Protein AF-A0A087VDX8-F1 (afdb_monomer_lite)

Secondary structure (DSSP, 8-state):
-EEEEETT-SEEEE-SS-TT---SS-EEEEEETT-SS----EE-TT-PEEEES--GGG-EEEEEEEEEEETTEEEEEEEEEEEEEE-SSSPEEEEEEEEES---HHHHHHHHHHHHHHHHHHHHHHT-EEEEEEEEEEE-SS-TTT-EEEEEEEEEESS-TTTTTT--TT-HHHHHHHHHHHHHHH-

pLDDT: mean 80.95, std 13.06, range [44.5, 94.94]

InterPro domains:
  IPR007110 Immunoglobulin-like domain [PS50835] (1-80)
  IPR010857 Zona-pellucida-binding [PTHR15443] (3-182)
  IPR013783 Immunoglobulin-like fold [G3DSA:2.60.40.10] (7-80)
  IPR036179 Immunoglobulin-like domain superfamily [SSF48726] (12-80)
  IPR048806 Zona-pellucida-binding protein 1/2, N-terminal domain [PF07354] (20-86)

Sequence (187 aa):
GLVFIHMESSLYLLPCGPLEMEVADPTYRWVQDRAVDPKLFSVTKEGHLLFQHFQAGDSGKYSCTISYMKHGVPVSQTFHYSVFGYHVLGGLDTVLLFHSKFCKDEWTKRFLWGLQEKLRQLEIEQHCKLRLTATFCFPSLNNPLDEFIIQVQIEVSLFGPRWDEHCNSQDVETVTDCYRKTVRHNL

Radius of gyration: 22.43 Å; chains: 1; bounding box: 46×37×74 Å

Foldseek 3Di:
DEAEDELQPQKDWAAADDPPDDAPPKDKDKDFPDPPDPPPFDADPNGTTMDGNHHQVNFGKMKMKIWHADPNRIDIDMDIYGYGYDHDLFWDKDKDKDKDQDPDPVVVVVVVVVVVVVVVVVCVVLVKDKDFPDWDKAADPVGRNGMIIIMTIITIGNQDPPLCVPQDPPDPVSVVVSVVVSVVVRD

Organism: NCBI:txid100784

Structure (mmCIF, N/CA/C/O backbone):
data_AF-A0A087VDX8-F1
#
_entry.id   AF-A0A087VDX8-F1
#
loop_
_atom_site.group_PDB
_atom_site.id
_atom_site.type_symbol
_atom_site.label_atom_id
_atom_site.label_alt_id
_atom_site.label_comp_id
_atom_site.label_asym_id
_atom_site.label_entity_id
_atom_site.label_seq_id
_atom_site.pdbx_PDB_ins_code
_atom_site.Cartn_x
_atom_site.Cartn_y
_atom_site.Car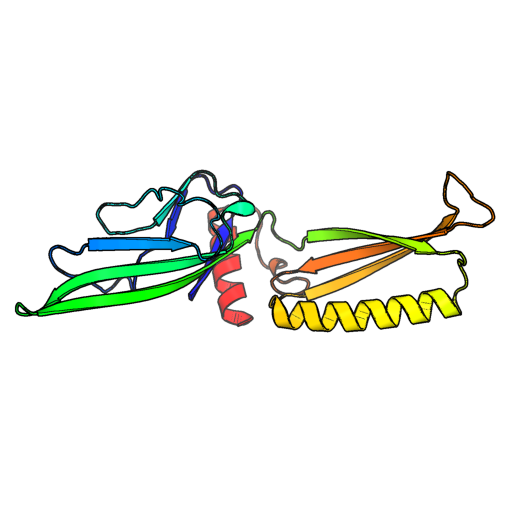tn_z
_atom_site.occupancy
_atom_site.B_iso_or_equiv
_atom_site.auth_seq_id
_atom_site.auth_comp_id
_atom_site.auth_asym_id
_atom_site.auth_atom_id
_atom_site.pdbx_PDB_model_num
ATOM 1 N N . GLY A 1 1 ? 0.416 3.658 14.654 1.00 78.31 1 GLY A N 1
ATOM 2 C CA . GLY A 1 1 ? 0.839 2.269 14.400 1.00 78.31 1 GLY A CA 1
ATOM 3 C C . GLY A 1 1 ? 0.798 1.974 12.915 1.00 78.31 1 GLY A C 1
ATOM 4 O O . GLY A 1 1 ? -0.002 2.583 12.217 1.00 78.31 1 GLY A O 1
ATOM 5 N N . LEU A 1 2 ? 1.657 1.081 12.427 1.00 78.75 2 LEU A N 1
ATOM 6 C CA . LEU A 1 2 ? 1.636 0.616 11.035 1.00 78.75 2 LEU A CA 1
ATOM 7 C C . LEU A 1 2 ? 0.784 -0.659 10.948 1.00 78.75 2 LEU A C 1
ATOM 9 O O . LEU A 1 2 ? 0.893 -1.523 11.818 1.00 78.75 2 LEU A O 1
ATOM 13 N N . VAL A 1 3 ? -0.089 -0.747 9.947 1.00 83.06 3 VAL A N 1
ATOM 14 C CA . VAL A 1 3 ? -1.056 -1.840 9.764 1.00 83.06 3 VAL A CA 1
ATOM 15 C C . VAL A 1 3 ? -0.999 -2.300 8.314 1.00 83.06 3 VAL A C 1
ATOM 17 O O . VAL A 1 3 ? -1.045 -1.471 7.411 1.00 83.06 3 VAL A O 1
ATOM 20 N N . PHE A 1 4 ? -0.929 -3.609 8.090 1.00 76.25 4 PHE A N 1
ATOM 21 C CA . PHE A 1 4 ? -0.830 -4.199 6.757 1.00 76.25 4 PHE A CA 1
ATOM 22 C C . PHE A 1 4 ? -2.006 -5.143 6.537 1.00 76.25 4 PHE A C 1
ATOM 24 O O . PHE A 1 4 ? -2.257 -6.010 7.374 1.00 76.25 4 PHE A O 1
ATOM 31 N N . ILE A 1 5 ? -2.732 -4.957 5.436 1.00 78.62 5 ILE A N 1
ATOM 32 C CA . ILE A 1 5 ? -3.949 -5.711 5.120 1.00 78.62 5 ILE A CA 1
ATOM 33 C C . ILE A 1 5 ? -3.809 -6.292 3.712 1.00 78.62 5 ILE A C 1
ATOM 35 O O . ILE A 1 5 ? -3.449 -5.579 2.775 1.00 78.62 5 ILE A O 1
ATOM 39 N N . HIS A 1 6 ? -4.075 -7.590 3.564 1.00 75.00 6 HIS A N 1
ATOM 40 C CA . HIS A 1 6 ? -4.076 -8.244 2.255 1.00 75.00 6 HIS A CA 1
ATOM 41 C C . HIS A 1 6 ? -5.226 -7.680 1.407 1.00 75.00 6 HIS A C 1
ATOM 43 O O . HIS A 1 6 ? -6.352 -7.593 1.895 1.00 75.00 6 HIS A O 1
ATOM 49 N N . MET A 1 7 ? -4.981 -7.332 0.144 1.00 75.00 7 MET A N 1
ATOM 50 C CA . MET A 1 7 ? -5.994 -6.758 -0.759 1.00 75.00 7 MET A CA 1
ATOM 51 C C . MET A 1 7 ? -7.106 -7.743 -1.155 1.00 75.00 7 MET A C 1
ATOM 53 O O . MET A 1 7 ? -8.155 -7.363 -1.658 1.00 75.00 7 MET A O 1
ATOM 57 N N . GLU A 1 8 ? -6.903 -9.031 -0.912 1.00 69.44 8 GLU A N 1
ATOM 58 C CA . GLU A 1 8 ? -7.960 -10.044 -1.047 1.00 69.44 8 GLU A CA 1
ATOM 59 C C . GLU A 1 8 ? -8.592 -10.417 0.301 1.00 69.44 8 GLU A C 1
ATOM 61 O O . GLU A 1 8 ? -9.373 -11.362 0.391 1.00 69.44 8 GLU A O 1
ATOM 66 N N . SER A 1 9 ? -8.261 -9.690 1.376 1.00 72.19 9 SER A N 1
ATOM 67 C CA . SER A 1 9 ? -8.899 -9.905 2.670 1.00 72.19 9 SER A CA 1
ATOM 68 C C . SER A 1 9 ? -10.383 -9.562 2.560 1.00 72.19 9 SER A C 1
ATOM 70 O O . SER A 1 9 ? -10.772 -8.406 2.362 1.00 72.19 9 SER A O 1
ATOM 72 N N . SER A 1 10 ? -11.221 -10.589 2.698 1.00 77.75 10 SER A N 1
ATOM 73 C CA . SER A 1 10 ? -12.676 -10.443 2.727 1.00 77.75 10 SER A CA 1
ATOM 74 C C . SER A 1 10 ? -13.129 -9.618 3.932 1.00 77.75 10 SER A C 1
ATOM 76 O O . SER A 1 10 ? -14.094 -8.859 3.821 1.00 77.75 10 SER A O 1
ATOM 78 N N . LEU A 1 11 ? -12.407 -9.720 5.055 1.00 83.12 11 LEU A N 1
ATOM 79 C CA . LEU A 1 11 ? -12.708 -9.016 6.292 1.00 83.12 11 LEU A CA 1
ATOM 80 C C . LEU A 1 11 ? -11.446 -8.710 7.108 1.00 83.12 11 LEU A C 1
ATOM 82 O O . LEU A 1 11 ? -10.699 -9.619 7.466 1.00 83.12 11 LEU A O 1
ATOM 86 N N . TYR A 1 12 ? -11.271 -7.446 7.497 1.00 87.44 12 TYR A N 1
ATOM 87 C CA . TYR A 1 12 ? -10.259 -7.041 8.474 1.00 87.44 12 TYR A CA 1
ATOM 88 C C . TYR A 1 12 ? -10.849 -6.085 9.516 1.00 87.44 12 TYR A C 1
ATOM 90 O O . TYR A 1 12 ? -11.572 -5.147 9.177 1.00 87.44 12 TYR A O 1
ATOM 98 N N . LEU A 1 13 ? -10.513 -6.314 10.789 1.00 90.31 13 LEU A N 1
ATOM 99 C CA . LEU A 1 13 ? -10.917 -5.485 11.926 1.00 90.31 13 LEU A CA 1
ATOM 100 C C . LEU A 1 13 ? -9.707 -4.720 12.457 1.00 90.31 13 LEU A C 1
ATOM 102 O O . LEU A 1 13 ? -8.786 -5.309 13.024 1.00 90.31 13 LEU A O 1
ATOM 106 N N . LEU A 1 14 ? -9.713 -3.400 12.292 1.00 92.19 14 LEU A N 1
ATOM 107 C CA . LEU A 1 14 ? -8.701 -2.529 12.874 1.00 92.19 14 LEU A CA 1
ATOM 108 C C . LEU A 1 14 ? -9.182 -2.023 14.244 1.00 92.19 14 LEU A C 1
ATOM 110 O O . LEU A 1 14 ? -10.125 -1.226 14.288 1.00 92.19 14 LEU A O 1
ATOM 114 N N . PRO A 1 15 ? -8.563 -2.451 15.362 1.00 92.38 15 PRO A N 1
ATOM 115 C CA . PRO A 1 15 ? -8.975 -1.998 16.681 1.00 92.38 15 PRO A CA 1
ATOM 116 C C . PRO A 1 15 ? -8.696 -0.513 16.890 1.00 92.38 15 PRO A C 1
ATOM 118 O O . PRO A 1 15 ? -7.668 0.007 16.452 1.00 92.38 15 PRO A O 1
ATOM 121 N N . CYS A 1 16 ? -9.609 0.152 17.593 1.00 91.31 16 CYS A N 1
ATOM 122 C CA . CYS A 1 16 ? -9.426 1.517 18.053 1.00 91.31 16 CYS A CA 1
ATOM 123 C C . CYS A 1 16 ? -8.789 1.492 19.445 1.00 91.31 16 CYS A C 1
ATOM 125 O O . CYS A 1 16 ? -9.453 1.166 20.422 1.00 91.31 16 CYS A O 1
ATOM 127 N N . GLY A 1 17 ? -7.503 1.828 19.528 1.00 86.81 17 GLY A N 1
ATOM 128 C CA . GLY A 1 17 ? -6.731 1.761 20.767 1.00 86.81 17 GLY A CA 1
ATOM 129 C C . GLY A 1 17 ? -6.105 0.387 21.060 1.00 86.81 17 GLY A C 1
ATOM 130 O O . GLY A 1 17 ? -6.148 -0.522 20.223 1.00 86.81 17 GLY A O 1
ATOM 131 N N . PRO A 1 18 ? -5.432 0.254 22.217 1.00 82.62 18 PRO A N 1
ATOM 132 C CA . PRO A 1 18 ? -4.827 -0.998 22.656 1.00 82.62 18 PRO A CA 1
ATOM 133 C C . PRO A 1 18 ? -5.890 -2.001 23.121 1.00 82.62 18 PRO A C 1
ATOM 135 O O . PRO A 1 18 ? -6.887 -1.613 23.718 1.00 82.62 18 PRO A O 1
ATOM 138 N N . LEU A 1 19 ? -5.639 -3.298 22.900 1.00 74.19 19 LEU A N 1
ATOM 139 C CA . LEU A 1 19 ? -6.558 -4.390 23.269 1.00 74.19 19 LEU A CA 1
ATOM 140 C C . LEU A 1 19 ? -6.932 -4.412 24.760 1.00 74.19 19 LEU A C 1
ATOM 142 O O . LEU A 1 19 ? -8.012 -4.865 25.107 1.00 74.19 19 LEU A O 1
ATOM 146 N N . GLU A 1 20 ? -6.047 -3.928 25.629 1.00 76.62 20 GLU A N 1
ATOM 147 C CA . GLU A 1 20 ? -6.239 -3.904 27.086 1.00 76.62 20 GLU A CA 1
ATOM 148 C C . GLU A 1 20 ? -7.086 -2.710 27.565 1.00 76.62 20 GLU A C 1
ATOM 150 O O . GLU A 1 20 ? -7.362 -2.573 28.756 1.00 76.62 20 GLU A O 1
ATOM 155 N N . MET A 1 21 ? -7.471 -1.803 26.662 1.00 76.06 21 MET A N 1
ATOM 156 C CA . MET A 1 21 ? -8.245 -0.618 27.010 1.00 76.06 21 MET A CA 1
ATOM 157 C C . MET A 1 21 ? -9.737 -0.948 27.095 1.00 76.06 21 MET A C 1
ATOM 159 O O . MET A 1 21 ? -10.464 -0.856 26.110 1.00 76.06 21 MET A O 1
ATOM 163 N N . GLU A 1 22 ? -10.204 -1.258 28.302 1.00 78.50 22 GLU A N 1
ATOM 164 C CA . GLU A 1 22 ? -11.631 -1.370 28.611 1.00 78.50 22 GLU A CA 1
ATOM 165 C C . GLU A 1 22 ? -12.144 -0.094 29.286 1.00 78.50 22 GLU A C 1
ATOM 167 O O . GLU A 1 22 ? -11.643 0.348 30.324 1.00 78.50 22 GLU A O 1
ATOM 172 N N . VAL A 1 23 ? -13.159 0.520 28.682 1.00 84.31 23 VAL A N 1
ATOM 173 C CA . VAL A 1 23 ? -13.828 1.719 29.194 1.00 84.31 23 VAL A CA 1
ATOM 174 C C . VAL A 1 23 ? -15.339 1.536 29.088 1.00 84.31 23 VAL A C 1
ATOM 176 O O . VAL A 1 23 ? -15.822 0.914 28.145 1.00 84.31 23 VAL A O 1
ATOM 179 N N . ALA A 1 24 ? -16.087 2.056 30.062 1.00 85.12 24 ALA A N 1
ATOM 180 C CA . ALA A 1 24 ? -17.546 1.985 30.062 1.00 85.12 24 ALA A CA 1
ATOM 181 C C . ALA A 1 24 ? -18.149 3.051 29.134 1.00 85.12 24 ALA A C 1
ATOM 183 O O . ALA A 1 24 ? -17.700 4.200 29.134 1.00 85.12 24 ALA A O 1
ATOM 184 N N . ASP A 1 25 ? -19.162 2.648 28.363 1.00 87.25 25 ASP A N 1
ATOM 185 C CA . ASP A 1 25 ? -19.935 3.483 27.433 1.00 87.25 25 ASP A CA 1
ATOM 186 C C . ASP A 1 25 ? -19.098 4.415 26.524 1.00 87.25 25 ASP A C 1
ATOM 188 O O . ASP A 1 25 ? -19.348 5.626 26.463 1.00 87.25 25 ASP A O 1
ATOM 192 N N . PRO A 1 26 ? -18.080 3.894 25.809 1.00 92.00 26 PRO A N 1
ATOM 193 C CA . PRO A 1 26 ? -17.278 4.699 24.905 1.00 92.00 26 PRO A CA 1
ATOM 194 C C . PRO A 1 26 ? -18.041 5.084 23.640 1.00 92.00 26 PRO A C 1
ATOM 196 O O . PRO A 1 26 ? -18.895 4.363 23.128 1.00 92.00 26 PRO A O 1
ATOM 199 N N . THR A 1 27 ? -17.640 6.215 23.075 1.00 92.44 27 THR A N 1
ATOM 200 C CA . THR A 1 27 ? -18.010 6.640 21.726 1.00 92.44 27 THR A CA 1
ATOM 201 C C . THR A 1 27 ? -16.771 6.663 20.844 1.00 92.44 27 THR A C 1
ATOM 203 O O . THR A 1 27 ? -15.709 7.129 21.259 1.00 92.44 27 THR A O 1
ATOM 206 N N . TYR A 1 28 ? -16.909 6.155 19.621 1.00 91.88 28 TYR A N 1
ATOM 207 C CA . TYR A 1 28 ? -15.804 5.978 18.683 1.00 91.88 28 TYR A CA 1
ATOM 208 C C . TYR A 1 28 ? -16.010 6.831 17.442 1.00 91.88 28 TYR A C 1
ATOM 210 O O . TYR A 1 28 ? -17.105 6.876 16.877 1.00 91.88 28 TYR A O 1
ATOM 218 N N . ARG A 1 29 ? -14.942 7.480 16.983 1.00 92.00 29 ARG A N 1
ATOM 219 C CA . ARG A 1 29 ? -14.952 8.265 15.750 1.00 92.00 29 ARG A CA 1
ATOM 220 C C . ARG A 1 29 ? -13.733 7.942 14.906 1.00 92.00 29 ARG A C 1
ATOM 222 O O . ARG A 1 29 ? -12.615 8.191 15.340 1.00 92.00 29 ARG A O 1
ATOM 229 N N . TRP A 1 30 ? -13.971 7.471 13.687 1.00 92.88 30 TRP A N 1
ATOM 230 C CA . TRP A 1 30 ? -12.931 7.212 12.695 1.00 92.88 30 TRP A CA 1
ATOM 231 C C . TRP A 1 30 ? -12.858 8.325 11.650 1.00 92.88 30 TRP A C 1
ATOM 233 O O . TRP A 1 30 ? -13.882 8.859 11.221 1.00 92.88 30 TRP A O 1
ATOM 243 N N . VAL A 1 31 ? -11.637 8.667 11.240 1.00 90.56 31 VAL A N 1
ATOM 244 C CA . VAL A 1 31 ? -11.339 9.645 10.185 1.00 90.56 31 VAL A CA 1
ATOM 245 C C . VAL A 1 31 ? -10.211 9.105 9.306 1.00 90.56 31 VAL A C 1
ATOM 247 O O . VAL A 1 31 ? -9.269 8.503 9.821 1.00 90.56 31 VAL A O 1
ATOM 250 N N . GLN A 1 32 ? -10.284 9.344 7.994 1.00 89.69 32 GLN A N 1
ATOM 251 C CA . GLN A 1 32 ? -9.203 9.076 7.040 1.00 89.69 32 GLN A CA 1
ATOM 252 C C . GLN A 1 32 ? -8.720 10.403 6.437 1.00 89.69 32 GLN A C 1
ATOM 254 O O . GLN A 1 32 ? -9.521 11.139 5.865 1.00 89.69 32 GLN A O 1
ATOM 259 N N . ASP A 1 33 ? -7.418 10.697 6.526 1.00 77.38 33 ASP A N 1
ATOM 260 C CA . ASP A 1 33 ? -6.839 12.029 6.236 1.00 77.38 33 ASP A CA 1
ATOM 261 C C . ASP A 1 33 ? -7.050 12.538 4.794 1.00 77.38 33 ASP A C 1
ATOM 263 O O . ASP A 1 33 ? -6.850 13.720 4.524 1.00 77.38 33 ASP A O 1
ATOM 267 N N . ARG A 1 34 ? -7.391 11.664 3.838 1.00 65.50 34 ARG A N 1
ATOM 268 C CA . ARG A 1 34 ? -7.455 11.996 2.399 1.00 65.50 34 ARG A CA 1
ATOM 269 C C . ARG A 1 34 ? -8.829 11.809 1.754 1.00 65.50 34 ARG A C 1
ATOM 271 O O . ARG A 1 34 ? -8.931 11.906 0.533 1.00 65.50 34 ARG A O 1
ATOM 278 N N . ALA A 1 35 ? -9.873 11.518 2.523 1.00 59.34 35 ALA A N 1
ATOM 279 C CA . ALA A 1 35 ? -11.185 11.275 1.937 1.00 59.34 35 ALA A CA 1
ATOM 280 C C . ALA A 1 35 ? -11.826 12.613 1.503 1.00 59.34 35 ALA A C 1
ATOM 282 O O . ALA A 1 35 ? -12.210 13.426 2.341 1.00 59.34 35 ALA A O 1
ATOM 283 N N . VAL A 1 36 ? -11.882 12.851 0.183 1.00 47.81 36 VAL A N 1
ATOM 284 C CA . VAL A 1 36 ? -12.534 14.020 -0.457 1.00 47.81 36 VAL A CA 1
ATOM 285 C C . VAL A 1 36 ? -14.046 14.019 -0.187 1.00 47.81 36 VAL A C 1
ATOM 287 O O . VAL A 1 36 ? -14.653 15.082 -0.102 1.00 47.81 36 VAL A O 1
ATOM 290 N N . ASP A 1 37 ? -14.610 12.833 0.045 1.00 54.09 37 ASP A N 1
ATOM 291 C CA . ASP A 1 37 ? -15.946 12.626 0.594 1.00 54.09 37 ASP A CA 1
ATOM 292 C C . ASP A 1 37 ? -15.848 11.994 1.987 1.00 54.09 37 ASP A C 1
ATOM 294 O O . ASP A 1 37 ? -15.000 11.120 2.196 1.00 54.09 37 ASP A O 1
ATOM 298 N N . PRO A 1 38 ? -16.717 12.360 2.946 1.00 56.03 38 PRO A N 1
ATOM 299 C CA . PRO A 1 38 ? -16.801 11.664 4.221 1.00 56.03 38 PRO A CA 1
ATOM 300 C C . PRO A 1 38 ? -17.262 10.219 3.981 1.00 56.03 38 PRO A C 1
ATOM 302 O O . PRO A 1 38 ? -18.457 9.928 3.929 1.00 56.03 38 PRO A O 1
ATOM 305 N N . LYS A 1 39 ? -16.304 9.297 3.824 1.00 64.88 39 LYS A N 1
ATOM 306 C CA . LYS A 1 39 ? -16.574 7.856 3.794 1.00 64.88 39 LYS A CA 1
ATOM 307 C C . LYS A 1 39 ? -17.277 7.492 5.103 1.00 64.88 39 LYS A C 1
ATOM 309 O O . LYS A 1 39 ? -16.724 7.674 6.188 1.00 64.88 39 LYS A O 1
ATOM 314 N N . LEU A 1 40 ? -18.501 6.979 5.000 1.00 71.12 40 LEU A N 1
ATOM 315 C CA . LEU A 1 40 ? -19.181 6.350 6.126 1.00 71.12 40 LEU A CA 1
ATOM 316 C C . LEU A 1 40 ? -18.458 5.039 6.430 1.00 71.12 40 LEU A C 1
ATOM 318 O O . LEU A 1 40 ? -18.536 4.076 5.670 1.00 71.12 40 LEU A O 1
ATOM 322 N N . PHE A 1 41 ? -17.711 5.028 7.527 1.00 83.50 41 PHE A N 1
ATOM 323 C CA . PHE A 1 41 ? -17.022 3.836 7.991 1.00 83.50 41 PHE A CA 1
ATOM 324 C C . PHE A 1 41 ? -18.002 2.859 8.642 1.00 83.50 41 PHE A C 1
ATOM 326 O O . PHE A 1 41 ? -18.862 3.259 9.426 1.00 83.50 41 PHE A O 1
ATOM 333 N N . SER A 1 42 ? -17.834 1.568 8.361 1.00 88.69 42 SER A N 1
ATOM 334 C CA . SER A 1 42 ? -18.486 0.511 9.135 1.00 88.69 42 SER A CA 1
ATOM 335 C C . SER A 1 42 ? -17.675 0.269 10.406 1.00 88.69 42 S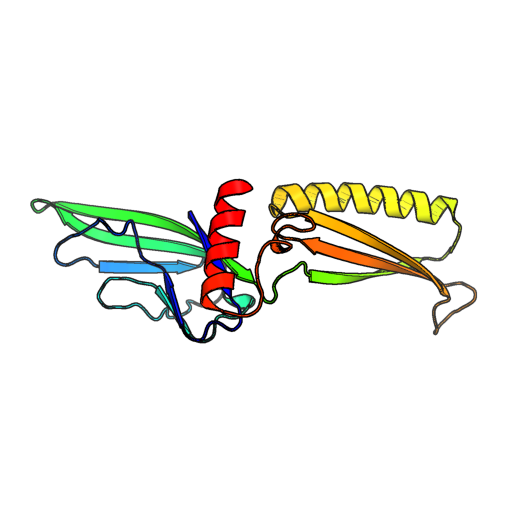ER A C 1
ATOM 337 O O . SER A 1 42 ? -16.498 -0.075 10.327 1.00 88.69 42 SER A O 1
ATOM 339 N N . VAL A 1 43 ? -18.284 0.481 11.573 1.00 90.06 43 VAL A N 1
ATOM 340 C CA . VAL A 1 43 ? -17.619 0.374 12.881 1.00 90.06 43 VAL A CA 1
ATOM 341 C C . VAL A 1 43 ? -18.394 -0.606 13.761 1.00 90.06 43 VAL A C 1
ATOM 343 O O . VAL A 1 43 ? -19.624 -0.557 13.796 1.00 90.06 43 VAL A O 1
ATOM 346 N N . THR A 1 44 ? -17.697 -1.517 14.443 1.00 90.62 44 THR A N 1
ATOM 347 C CA . THR A 1 44 ? -18.333 -2.470 15.370 1.00 90.62 44 THR A CA 1
ATOM 348 C C . THR A 1 44 ? -18.751 -1.792 16.678 1.00 90.62 44 THR A C 1
ATOM 350 O O . THR A 1 44 ? -18.402 -0.639 16.936 1.00 90.62 44 THR A O 1
ATOM 353 N N . LYS A 1 45 ? -19.491 -2.504 17.538 1.00 86.62 45 LYS A N 1
ATOM 354 C CA . LYS A 1 45 ? -19.898 -1.976 18.854 1.00 86.62 45 LYS A CA 1
ATOM 355 C C . LYS A 1 45 ? -18.697 -1.686 19.758 1.00 86.62 45 LYS A C 1
ATOM 357 O O . LYS A 1 45 ? -18.740 -0.758 20.554 1.00 86.62 45 LYS A O 1
ATOM 362 N N . GLU A 1 46 ? -17.624 -2.445 19.579 1.00 88.06 46 GLU A N 1
ATOM 363 C CA . GLU A 1 46 ? -16.344 -2.323 20.280 1.00 88.06 46 GLU A CA 1
ATOM 364 C C . GLU A 1 46 ? -15.446 -1.230 19.666 1.00 88.06 46 GLU A C 1
ATOM 366 O O . GLU A 1 46 ? -14.311 -1.034 20.092 1.00 88.06 46 GLU A O 1
ATOM 371 N N . GLY A 1 47 ? -15.925 -0.515 18.640 1.00 89.62 47 GLY A N 1
ATOM 372 C CA . GLY A 1 47 ? -15.202 0.596 18.024 1.00 89.62 47 GLY A CA 1
ATOM 373 C C . GLY A 1 47 ? -14.200 0.202 16.943 1.00 89.62 47 GLY A C 1
ATOM 374 O O . GLY A 1 47 ? -13.466 1.064 16.451 1.00 89.62 47 GLY A O 1
ATOM 375 N N . HIS A 1 48 ? -14.154 -1.072 16.544 1.00 92.31 48 HIS A N 1
ATOM 376 C CA . HIS A 1 48 ? -13.242 -1.538 15.503 1.00 92.31 48 HIS A CA 1
ATOM 377 C C . HIS A 1 48 ? -13.694 -1.054 14.125 1.00 92.31 48 HIS A C 1
ATOM 379 O O . HIS A 1 48 ? -14.868 -1.184 13.774 1.00 92.31 48 HIS A O 1
ATOM 385 N N . LEU A 1 49 ? -12.761 -0.534 13.328 1.00 93.50 49 LEU A N 1
ATOM 386 C CA . LEU A 1 49 ? -13.019 -0.197 11.931 1.00 93.50 49 LEU A CA 1
ATOM 387 C C . LEU A 1 49 ? -13.034 -1.472 11.086 1.00 93.50 49 LEU A C 1
ATOM 389 O O . LEU A 1 49 ? -12.069 -2.239 11.090 1.00 93.50 49 LEU A O 1
ATOM 393 N N . LEU A 1 50 ? -14.129 -1.675 10.359 1.00 92.25 50 LEU A N 1
ATOM 394 C CA . LEU A 1 50 ? -14.338 -2.819 9.488 1.00 92.25 50 LEU A CA 1
ATOM 395 C C . LEU A 1 50 ? -13.932 -2.481 8.054 1.00 92.25 50 LEU A C 1
ATOM 397 O O . LEU A 1 50 ? -14.512 -1.592 7.428 1.00 92.25 50 LEU A O 1
ATOM 401 N N . PHE A 1 51 ? -13.000 -3.255 7.515 1.00 89.75 51 PHE A N 1
ATOM 402 C CA . PHE A 1 51 ? -12.721 -3.295 6.087 1.00 89.75 51 PHE A CA 1
ATOM 403 C C . PHE A 1 51 ? -13.359 -4.547 5.490 1.00 89.75 51 PHE A C 1
ATOM 405 O O . PHE A 1 51 ? -13.077 -5.659 5.934 1.00 89.75 51 PHE A O 1
ATOM 412 N N . GLN A 1 52 ? -14.221 -4.356 4.493 1.00 86.88 52 GLN A N 1
ATOM 413 C CA . GLN A 1 52 ? -14.813 -5.433 3.702 1.00 86.88 52 GLN A CA 1
ATOM 414 C C . GLN A 1 52 ? -14.199 -5.391 2.305 1.00 86.88 52 GLN A C 1
ATOM 416 O O . GLN A 1 52 ? -14.257 -4.344 1.666 1.00 86.88 52 GLN A O 1
ATOM 421 N N . HIS A 1 53 ? -13.642 -6.511 1.840 1.00 83.75 53 HIS A N 1
ATOM 422 C CA . HIS A 1 53 ? -12.965 -6.610 0.537 1.00 83.75 53 HIS A CA 1
ATOM 423 C C . HIS A 1 53 ? -11.913 -5.508 0.324 1.00 83.75 53 HIS A C 1
ATOM 425 O O . HIS A 1 53 ? -12.009 -4.730 -0.626 1.00 83.75 53 HIS A O 1
ATOM 431 N N . PHE A 1 54 ? -10.935 -5.426 1.230 1.00 82.62 54 PHE A N 1
ATOM 432 C CA . PHE A 1 54 ? -9.962 -4.330 1.292 1.00 82.62 54 PHE A CA 1
ATOM 433 C C . PHE A 1 54 ? -9.283 -4.068 -0.063 1.00 82.62 54 PHE A C 1
ATOM 435 O O . PHE A 1 54 ? -8.615 -4.945 -0.584 1.00 82.62 54 PHE A O 1
ATOM 442 N N . GLN A 1 55 ? -9.379 -2.864 -0.626 1.00 83.00 55 GLN A N 1
ATOM 443 C CA . GLN A 1 55 ? -8.710 -2.522 -1.888 1.00 83.00 55 GLN A CA 1
ATOM 444 C C . GLN A 1 55 ? -7.503 -1.606 -1.668 1.00 83.00 55 GLN A C 1
ATOM 446 O O . GLN A 1 55 ? -7.369 -0.957 -0.635 1.00 83.00 55 GLN A O 1
ATOM 451 N N . ALA A 1 56 ? -6.636 -1.464 -2.678 1.00 76.44 56 ALA A N 1
ATOM 452 C CA . ALA A 1 56 ? -5.482 -0.556 -2.608 1.00 76.44 56 ALA A CA 1
ATOM 453 C C . ALA A 1 56 ? -5.892 0.875 -2.215 1.00 76.44 56 ALA A C 1
ATOM 455 O O . ALA A 1 56 ? -5.203 1.521 -1.426 1.00 76.44 56 ALA A O 1
ATOM 456 N N . GLY A 1 57 ? -7.042 1.344 -2.715 1.00 79.88 57 GLY A N 1
ATOM 457 C CA . GLY A 1 57 ? -7.604 2.660 -2.398 1.00 79.88 57 GLY A CA 1
ATOM 458 C C . GLY A 1 57 ? -8.103 2.828 -0.956 1.00 79.88 57 GLY A C 1
ATOM 459 O O . GLY A 1 57 ? -8.346 3.956 -0.534 1.00 79.88 57 GLY A O 1
ATOM 460 N N . ASP A 1 58 ? -8.233 1.743 -0.191 1.00 85.62 58 ASP A N 1
ATOM 461 C CA . ASP A 1 58 ? -8.520 1.780 1.248 1.00 85.62 58 ASP A CA 1
ATOM 462 C C . ASP A 1 58 ? -7.240 1.914 2.089 1.00 85.62 58 ASP A C 1
ATOM 464 O O . ASP A 1 58 ? -7.288 2.008 3.312 1.00 85.62 58 ASP A O 1
ATOM 468 N N . SER A 1 59 ? -6.068 1.971 1.452 1.00 86.56 59 SER A N 1
ATOM 469 C CA . SER A 1 59 ? -4.827 2.337 2.134 1.00 86.56 59 SER A CA 1
ATOM 470 C C . SER A 1 59 ? -4.833 3.818 2.509 1.00 86.56 59 SER A C 1
ATOM 472 O O . SER A 1 59 ? -5.413 4.667 1.827 1.00 86.56 59 SER A O 1
ATOM 474 N N . GLY A 1 60 ? -4.132 4.166 3.584 1.00 88.81 60 GLY A N 1
ATOM 475 C CA . GLY A 1 60 ? -3.951 5.558 3.969 1.00 88.81 60 GLY A CA 1
ATOM 476 C C . GLY A 1 60 ? -3.753 5.767 5.459 1.00 88.81 60 GLY A C 1
ATOM 477 O O . GLY A 1 60 ? -3.518 4.839 6.229 1.00 88.81 60 GLY A O 1
ATOM 478 N N . LYS A 1 61 ? -3.836 7.035 5.861 1.00 90.81 61 LYS A N 1
ATOM 479 C CA . LYS A 1 61 ? -3.754 7.433 7.263 1.00 90.81 61 LYS A CA 1
ATOM 480 C C . LYS A 1 61 ? -5.147 7.467 7.862 1.00 90.81 61 LYS A C 1
ATOM 482 O O . LYS A 1 61 ? -6.024 8.163 7.351 1.00 90.81 61 LYS A O 1
ATOM 487 N N . TYR A 1 62 ? -5.307 6.724 8.941 1.00 93.06 62 TYR A N 1
ATOM 488 C CA . TYR A 1 62 ? -6.529 6.633 9.714 1.00 93.06 62 TYR A CA 1
ATOM 489 C C . TYR A 1 62 ? -6.272 7.154 11.118 1.00 93.06 62 TYR A C 1
ATOM 491 O O . TYR A 1 62 ? -5.195 6.967 11.685 1.00 93.06 62 TYR A O 1
ATOM 499 N N . SER A 1 63 ? -7.277 7.778 11.707 1.00 93.69 63 SER A N 1
ATOM 500 C CA . SER A 1 63 ? -7.283 8.081 13.128 1.00 93.69 63 SER A CA 1
ATOM 501 C C . SER A 1 63 ? -8.589 7.632 13.751 1.00 93.69 63 SER A C 1
ATOM 503 O O . SER A 1 63 ? -9.645 7.722 13.125 1.00 93.69 63 SER A O 1
ATOM 505 N N . CYS A 1 64 ? -8.494 7.133 14.976 1.00 93.81 64 CYS A N 1
ATOM 506 C CA . CYS A 1 64 ? -9.648 6.821 15.793 1.00 93.81 64 CYS A CA 1
ATOM 507 C C . CYS A 1 64 ? -9.596 7.601 17.094 1.00 93.81 64 CYS A C 1
ATOM 509 O O . CYS A 1 64 ? -8.586 7.554 17.792 1.00 93.81 64 CYS A O 1
ATOM 511 N N . THR A 1 65 ? -10.689 8.270 17.436 1.00 93.88 65 THR A N 1
ATOM 512 C CA . THR A 1 65 ? -10.871 8.916 18.733 1.00 93.88 65 THR A CA 1
ATOM 513 C C . THR A 1 65 ? -11.871 8.123 19.565 1.00 93.88 65 THR A C 1
ATOM 515 O O . THR A 1 65 ? -13.003 7.918 19.127 1.00 93.88 65 THR A O 1
ATOM 518 N N . ILE A 1 66 ? -11.458 7.717 20.766 1.00 94.19 66 ILE A N 1
ATOM 519 C CA . ILE A 1 66 ? -12.317 7.133 21.802 1.00 94.19 66 ILE A CA 1
ATOM 520 C C . ILE A 1 66 ? -12.664 8.236 22.792 1.00 94.19 66 ILE A C 1
ATOM 522 O O . ILE A 1 66 ? -11.755 8.861 23.336 1.00 94.19 66 ILE A O 1
ATOM 526 N N . SER A 1 67 ? -13.949 8.447 23.059 1.00 94.00 67 SER A N 1
ATOM 527 C CA . SER A 1 67 ? -14.436 9.409 24.052 1.00 94.00 67 SER A CA 1
ATOM 528 C C . SER A 1 67 ? -15.318 8.712 25.084 1.00 94.00 67 SER A C 1
ATOM 530 O O . SER A 1 67 ? -16.253 8.006 24.714 1.00 94.00 67 SER A O 1
ATOM 532 N N . TYR A 1 68 ? -15.028 8.898 26.371 1.00 92.75 68 TYR A N 1
ATOM 533 C CA . TYR A 1 68 ? -15.699 8.216 27.484 1.00 92.75 68 TYR A CA 1
ATOM 534 C C . TYR A 1 68 ? -15.661 9.064 28.765 1.00 92.75 68 TYR A C 1
ATOM 536 O O . TYR A 1 68 ? -14.939 10.059 28.846 1.00 92.75 68 TYR A O 1
ATOM 544 N N . MET A 1 69 ? -16.426 8.674 29.787 1.00 93.38 69 MET A N 1
ATOM 545 C CA . MET A 1 69 ? -16.427 9.348 31.091 1.00 93.38 69 MET A CA 1
ATOM 546 C C . MET A 1 69 ? -15.497 8.628 32.071 1.00 93.38 69 MET A C 1
ATOM 548 O O . MET A 1 69 ? -15.668 7.445 32.352 1.00 93.38 69 MET A O 1
ATOM 552 N N . LYS A 1 70 ? -14.537 9.350 32.653 1.00 90.12 70 LYS A N 1
ATOM 553 C CA . LYS A 1 70 ? -13.657 8.848 33.715 1.00 90.12 70 LYS A CA 1
ATOM 554 C C . LYS A 1 70 ? -13.923 9.626 34.999 1.00 90.12 70 LYS A C 1
ATOM 556 O O . LYS A 1 70 ? -13.631 10.814 35.069 1.00 90.12 70 LYS A O 1
ATOM 561 N N . HIS A 1 71 ? -14.499 8.970 36.008 1.00 90.31 71 HIS A N 1
ATOM 562 C CA . HIS A 1 71 ? -14.895 9.604 37.279 1.00 90.31 71 HIS A CA 1
ATOM 563 C C . HIS A 1 71 ? -15.743 10.882 37.094 1.00 90.31 71 HIS A C 1
ATOM 565 O O . HIS A 1 71 ? -15.545 11.876 37.785 1.00 90.31 71 HIS A O 1
ATOM 571 N N . GLY A 1 72 ? -16.671 10.866 36.129 1.00 89.12 72 GLY A N 1
ATOM 572 C CA . GLY A 1 72 ? -17.544 12.006 35.818 1.00 89.12 72 GLY A CA 1
ATOM 573 C C . GLY A 1 72 ? -16.911 13.091 34.939 1.00 89.12 72 GLY A C 1
ATOM 574 O O . GLY A 1 72 ? -17.586 14.061 34.606 1.00 89.12 72 GLY A O 1
ATOM 575 N N . VAL A 1 73 ? -15.650 12.927 34.532 1.00 93.19 73 VAL A N 1
ATOM 576 C CA . VAL A 1 73 ? -14.946 13.858 33.645 1.00 93.19 73 VAL A CA 1
ATOM 577 C C . VAL A 1 73 ? -14.880 13.271 32.232 1.00 93.19 73 VAL A C 1
ATOM 579 O O . VAL A 1 73 ? -14.456 12.121 32.085 1.00 93.19 73 VAL A O 1
ATOM 582 N N . PRO A 1 74 ? -15.264 14.021 31.184 1.00 94.00 74 PRO A N 1
ATOM 583 C CA . PRO A 1 74 ? -15.120 13.559 29.811 1.00 94.00 74 PRO A CA 1
ATOM 584 C C . PRO A 1 74 ? -13.639 13.472 29.435 1.00 94.00 74 PRO A C 1
ATOM 586 O O . PRO A 1 74 ? -12.878 14.427 29.592 1.00 94.00 74 PRO A O 1
ATOM 589 N N . VAL A 1 75 ? -13.238 12.318 28.916 1.00 94.19 75 VAL A N 1
ATOM 590 C CA . VAL A 1 75 ? -11.890 12.035 28.425 1.00 94.19 75 VAL A CA 1
ATOM 591 C C . VAL A 1 75 ? -11.992 11.620 26.966 1.00 94.19 75 VAL A C 1
ATOM 593 O O . VAL A 1 75 ? -12.904 10.887 26.589 1.00 94.19 75 VAL A O 1
ATOM 596 N N . SER A 1 76 ? -11.044 12.074 26.148 1.00 94.19 76 SER A N 1
ATOM 597 C CA . SER A 1 76 ? -10.889 11.600 24.775 1.00 94.19 76 SER A CA 1
ATOM 598 C C . SER A 1 76 ? -9.438 11.237 24.488 1.00 94.19 76 SER A C 1
ATOM 600 O O . SER A 1 76 ? -8.515 11.866 25.008 1.00 94.19 76 SER A O 1
ATOM 602 N N . GLN A 1 77 ? -9.236 10.191 23.693 1.00 93.88 77 GLN A N 1
ATOM 603 C CA . GLN A 1 77 ? -7.921 9.712 23.278 1.00 93.88 77 GLN A CA 1
ATOM 604 C C . GLN A 1 77 ? -7.942 9.397 21.790 1.00 93.88 77 GLN A C 1
ATOM 606 O O . GLN A 1 77 ? -8.867 8.738 21.320 1.00 93.88 77 GLN A O 1
ATOM 611 N N . THR A 1 78 ? -6.922 9.848 21.062 1.00 94.94 78 THR A N 1
ATOM 612 C CA . THR A 1 78 ? -6.814 9.636 19.615 1.00 94.94 78 THR A CA 1
ATOM 613 C C . THR A 1 78 ? -5.629 8.742 19.287 1.00 94.94 78 THR A C 1
ATOM 615 O O . THR A 1 78 ? -4.508 8.980 19.732 1.00 94.94 78 THR A O 1
ATOM 618 N N . PHE A 1 79 ? -5.881 7.734 18.461 1.00 93.69 79 PHE A N 1
ATOM 619 C CA . PHE A 1 79 ? -4.905 6.776 17.969 1.00 93.69 79 PHE A CA 1
ATOM 620 C C . PHE A 1 79 ? -4.747 6.940 16.464 1.00 93.69 79 PHE A C 1
ATOM 622 O O . PHE A 1 79 ? -5.733 7.045 15.739 1.00 93.69 79 PHE A O 1
ATOM 629 N N . HIS A 1 80 ? -3.503 6.947 15.993 1.00 92.75 80 HIS A N 1
ATOM 630 C CA . HIS A 1 80 ? -3.175 7.148 14.585 1.00 92.75 80 HIS A CA 1
ATOM 631 C C . HIS A 1 80 ? -2.624 5.866 13.968 1.00 92.75 80 HIS A C 1
ATOM 633 O O . HIS A 1 80 ? -1.778 5.190 14.564 1.00 92.75 80 HIS A O 1
ATOM 639 N N . TYR A 1 81 ? -3.057 5.568 12.749 1.00 91.75 81 TYR A N 1
ATOM 640 C CA . TYR A 1 81 ? -2.696 4.379 11.992 1.00 91.75 81 TYR A CA 1
ATOM 641 C C . TYR A 1 81 ? -2.277 4.756 10.574 1.00 91.75 81 TYR A C 1
ATOM 643 O O . TYR A 1 81 ? -2.914 5.593 9.939 1.00 91.75 81 TYR A O 1
ATOM 651 N N . SER A 1 82 ? -1.242 4.098 10.063 1.00 88.19 82 SER A N 1
ATOM 652 C CA . SER A 1 82 ? -0.952 4.066 8.630 1.00 88.19 82 SER A CA 1
ATOM 653 C C . SER A 1 82 ? -1.263 2.660 8.137 1.00 88.19 82 SER A C 1
ATOM 655 O O . SER A 1 82 ? -0.608 1.706 8.557 1.00 88.19 82 SER A O 1
ATOM 657 N N . VAL A 1 83 ? -2.301 2.544 7.314 1.00 88.06 83 VAL A N 1
ATOM 658 C CA . VAL A 1 83 ? -2.813 1.287 6.768 1.00 88.06 83 VAL A CA 1
ATOM 659 C C . VAL A 1 83 ? -2.294 1.116 5.345 1.00 88.06 83 VAL A C 1
ATOM 661 O O . VAL A 1 83 ? -2.462 2.012 4.516 1.00 88.06 83 VAL A O 1
ATOM 664 N N . PHE A 1 84 ? -1.690 -0.035 5.065 1.00 81.75 84 PHE A N 1
ATOM 665 C CA . PHE A 1 84 ? -1.102 -0.375 3.775 1.00 81.75 84 PHE A CA 1
ATOM 666 C C . PHE A 1 84 ? -1.716 -1.666 3.235 1.00 81.75 84 PHE A C 1
ATOM 668 O O . PHE A 1 84 ? -1.618 -2.725 3.858 1.00 81.75 84 PHE A O 1
ATOM 675 N N . GLY A 1 85 ? -2.332 -1.566 2.063 1.00 79.31 85 GLY A N 1
ATOM 676 C CA . GLY A 1 85 ? -2.731 -2.709 1.258 1.00 79.31 85 GLY A CA 1
ATOM 677 C C . GLY A 1 85 ? -1.541 -3.394 0.617 1.00 79.31 85 GLY A C 1
ATOM 678 O O . GLY A 1 85 ? -0.671 -2.717 0.070 1.00 79.31 85 GLY A O 1
ATOM 679 N N . TYR A 1 86 ? -1.530 -4.722 0.623 1.00 73.12 86 TYR A N 1
ATOM 680 C CA . TYR A 1 86 ? -0.580 -5.507 -0.161 1.00 73.12 86 TYR A CA 1
ATOM 681 C C . TYR A 1 86 ? -1.307 -6.585 -0.975 1.00 73.12 86 TYR A C 1
ATOM 683 O O . TYR A 1 86 ? -2.293 -7.152 -0.513 1.00 73.12 86 TYR A O 1
ATOM 691 N N . HIS A 1 87 ? -0.853 -6.830 -2.205 1.00 65.50 87 HIS A N 1
ATOM 692 C CA . HIS A 1 87 ? -1.558 -7.668 -3.186 1.00 65.50 87 HIS A CA 1
ATOM 693 C C . HIS A 1 87 ? -0.952 -9.070 -3.357 1.00 65.50 87 HIS A C 1
ATOM 695 O O . HIS A 1 87 ? -1.668 -10.001 -3.694 1.00 65.50 87 HIS A O 1
ATOM 701 N N . VAL A 1 88 ? 0.360 -9.233 -3.157 1.00 58.84 88 VAL A N 1
ATOM 702 C CA . VAL A 1 88 ? 1.076 -10.504 -3.369 1.00 58.84 88 VAL A CA 1
ATOM 703 C C . VAL A 1 88 ? 2.219 -10.600 -2.361 1.00 58.84 88 VAL A C 1
ATOM 705 O O . VAL A 1 88 ? 2.778 -9.566 -1.988 1.00 58.84 88 VAL A O 1
ATOM 708 N N . LEU A 1 89 ? 2.598 -11.825 -1.974 1.00 55.25 89 LEU A N 1
ATOM 709 C CA . LEU A 1 89 ? 3.953 -12.119 -1.495 1.00 55.25 89 LEU A CA 1
ATOM 710 C C . LEU A 1 89 ? 4.951 -11.625 -2.558 1.00 55.25 89 LEU A C 1
ATOM 712 O O . LEU A 1 89 ? 5.000 -12.171 -3.658 1.00 55.25 89 LEU A O 1
ATOM 716 N N . GLY A 1 90 ? 5.658 -10.535 -2.272 1.00 57.03 90 GLY A N 1
ATOM 717 C CA . GLY A 1 90 ? 6.673 -9.976 -3.162 1.00 57.03 90 GLY A CA 1
ATOM 718 C C . GLY A 1 90 ? 6.571 -8.465 -3.365 1.00 57.03 90 GLY A C 1
ATOM 719 O O . GLY A 1 90 ? 5.836 -7.758 -2.670 1.00 57.03 90 GLY A O 1
ATOM 720 N N . GLY A 1 91 ? 7.397 -7.960 -4.282 1.00 64.06 91 GLY A N 1
ATOM 721 C CA . GLY A 1 91 ? 7.378 -6.570 -4.731 1.00 64.06 91 GLY A CA 1
ATOM 722 C C . GLY A 1 91 ? 6.349 -6.311 -5.838 1.00 64.06 91 GLY A C 1
ATOM 723 O O . GLY A 1 91 ? 5.761 -7.231 -6.398 1.00 64.06 91 GLY A O 1
ATOM 724 N N . LEU A 1 92 ? 6.125 -5.039 -6.157 1.00 74.75 92 LEU A N 1
ATOM 725 C CA . LE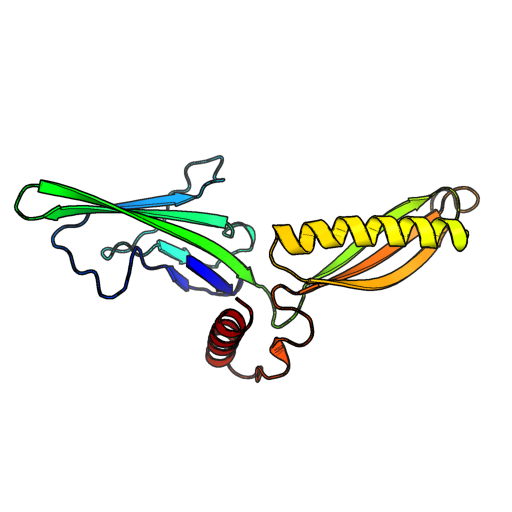U A 1 92 ? 5.372 -4.595 -7.324 1.00 74.75 92 LEU A CA 1
ATOM 726 C C . LEU A 1 92 ? 6.334 -4.367 -8.493 1.00 74.75 92 LEU A C 1
ATOM 728 O O . LEU A 1 92 ? 7.184 -3.478 -8.419 1.00 74.75 92 LEU A O 1
ATOM 732 N N . ASP A 1 93 ? 6.148 -5.097 -9.587 1.00 80.62 93 ASP A N 1
ATOM 733 C CA . ASP A 1 93 ? 6.821 -4.795 -10.849 1.00 80.62 93 ASP A CA 1
ATOM 734 C C . ASP A 1 93 ? 6.108 -3.648 -11.571 1.00 80.62 93 ASP A C 1
ATOM 736 O O . ASP A 1 93 ? 4.899 -3.677 -11.808 1.00 80.62 93 ASP A O 1
ATOM 740 N N . THR A 1 94 ? 6.866 -2.618 -11.935 1.00 86.12 94 THR A N 1
ATOM 741 C CA . THR A 1 94 ? 6.368 -1.454 -12.668 1.00 86.12 94 THR A CA 1
ATOM 742 C C . THR A 1 94 ? 7.311 -1.056 -13.798 1.00 86.12 94 THR A C 1
ATOM 744 O O . THR A 1 94 ? 8.509 -1.355 -13.791 1.00 86.12 94 THR A O 1
ATOM 747 N N . VAL A 1 95 ? 6.760 -0.375 -14.800 1.00 91.56 95 VAL A N 1
ATOM 748 C CA . VAL A 1 95 ? 7.474 0.044 -16.007 1.00 91.56 95 VAL A CA 1
ATOM 749 C C . VAL A 1 95 ? 7.315 1.546 -16.188 1.00 91.56 95 VAL A C 1
ATOM 751 O O . VAL A 1 95 ? 6.201 2.056 -16.278 1.00 91.56 95 VAL A O 1
ATOM 754 N N . LEU A 1 96 ? 8.439 2.255 -16.277 1.00 92.25 96 LEU A N 1
ATOM 755 C CA . LEU A 1 96 ? 8.483 3.672 -16.620 1.00 92.25 96 LEU A CA 1
ATOM 756 C C . LEU A 1 96 ? 8.931 3.836 -18.072 1.00 92.25 96 LEU A C 1
ATOM 758 O O . LEU A 1 96 ? 9.915 3.230 -18.496 1.00 92.25 96 LEU A O 1
ATOM 762 N N . LEU A 1 97 ? 8.223 4.681 -18.818 1.00 93.12 97 LEU A N 1
ATOM 763 C CA . LEU A 1 97 ? 8.514 4.983 -20.217 1.00 93.12 97 LEU A CA 1
ATOM 764 C C . LEU A 1 97 ? 8.886 6.458 -20.352 1.00 93.12 97 LEU A C 1
ATOM 766 O O . LEU A 1 97 ? 8.120 7.336 -19.956 1.00 93.12 97 LEU A O 1
ATOM 770 N N . PHE A 1 98 ? 10.056 6.726 -20.925 1.00 92.56 98 PHE A N 1
ATOM 771 C CA . PHE A 1 98 ? 10.561 8.078 -21.140 1.00 92.56 98 PHE A CA 1
ATOM 772 C C . PHE A 1 98 ? 10.855 8.313 -22.615 1.00 92.56 98 PHE A C 1
ATOM 774 O O . PHE A 1 98 ? 11.548 7.522 -23.252 1.00 92.56 98 PHE A O 1
ATOM 781 N N . HIS A 1 99 ? 10.375 9.435 -23.142 1.00 91.00 99 HIS A N 1
ATOM 782 C CA . HIS A 1 99 ? 10.654 9.847 -24.512 1.00 91.00 99 HIS A CA 1
ATOM 783 C C . HIS A 1 99 ? 11.992 10.588 -24.579 1.00 91.00 99 HIS A C 1
ATOM 785 O O . HIS A 1 99 ? 12.271 11.479 -23.775 1.00 91.00 99 HIS A O 1
ATOM 791 N N . SER A 1 100 ? 12.820 10.225 -25.553 1.00 90.25 100 SER A N 1
ATOM 792 C CA . SER A 1 100 ? 14.144 10.796 -25.783 1.00 90.25 100 SER A CA 1
ATOM 793 C C . SER A 1 100 ? 14.396 10.983 -27.276 1.00 90.25 100 SER A C 1
ATOM 795 O O . SER A 1 100 ? 13.891 10.237 -28.105 1.00 90.25 100 SER A O 1
ATOM 797 N N . LYS A 1 101 ? 15.239 11.955 -27.629 1.00 88.69 101 LYS A N 1
ATOM 798 C CA . LYS A 1 101 ? 15.741 12.122 -29.005 1.00 88.69 101 LYS A CA 1
ATOM 799 C C . LYS A 1 101 ? 16.948 11.244 -29.314 1.00 88.69 101 LYS A C 1
ATOM 801 O O . LYS A 1 101 ? 17.361 11.125 -30.460 1.00 88.69 101 LYS A O 1
ATOM 806 N N . PHE A 1 102 ? 17.567 10.675 -28.282 1.00 83.94 102 PHE A N 1
ATOM 807 C CA . PHE A 1 102 ? 18.812 9.938 -28.421 1.00 83.94 102 PHE A CA 1
ATOM 808 C C . PHE A 1 102 ? 18.783 8.667 -27.586 1.00 83.94 102 PHE A C 1
ATOM 810 O O . PHE A 1 102 ? 18.448 8.695 -26.402 1.00 83.94 102 PHE A O 1
ATOM 817 N N . CYS A 1 103 ? 19.256 7.588 -28.197 1.00 85.50 103 CYS A N 1
ATOM 818 C CA . CYS A 1 103 ? 19.554 6.318 -27.549 1.00 85.50 103 CYS A CA 1
ATOM 819 C C . CYS A 1 103 ? 21.075 6.120 -27.441 1.00 85.50 103 CYS A C 1
ATOM 821 O O . CYS A 1 103 ? 21.642 5.127 -27.887 1.00 85.50 103 CYS A O 1
ATOM 823 N N . LYS A 1 104 ? 21.775 7.148 -26.945 1.00 83.44 104 LYS A N 1
ATOM 824 C CA . LYS A 1 104 ? 23.232 7.115 -26.756 1.00 83.44 104 LYS A CA 1
ATOM 825 C C . LYS A 1 104 ? 23.553 6.666 -25.337 1.00 83.44 104 LYS A C 1
ATOM 827 O O . 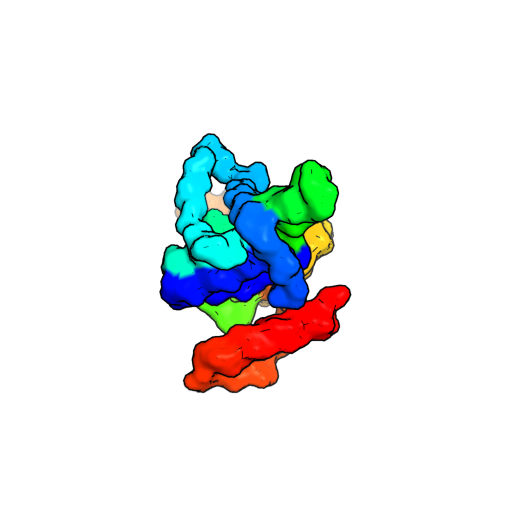LYS A 1 104 ? 22.956 7.168 -24.384 1.00 83.44 104 LYS A O 1
ATOM 832 N N . ASP A 1 105 ? 24.530 5.777 -25.208 1.00 82.69 105 ASP A N 1
ATOM 833 C CA . ASP A 1 105 ? 24.860 5.115 -23.945 1.00 82.69 105 ASP A CA 1
ATOM 834 C C . ASP A 1 105 ? 25.253 6.111 -22.834 1.00 82.69 105 ASP A C 1
ATOM 836 O O . ASP A 1 105 ? 24.709 6.057 -21.736 1.00 82.69 105 ASP A O 1
ATOM 840 N N . GLU A 1 106 ? 26.095 7.111 -23.126 1.00 88.25 106 GLU A N 1
ATOM 841 C CA . GLU A 1 106 ? 26.499 8.124 -22.131 1.00 88.25 106 GLU A CA 1
ATOM 842 C C . GLU A 1 106 ? 25.327 8.943 -21.571 1.00 88.25 106 GLU A C 1
ATOM 844 O O . GLU A 1 106 ? 25.227 9.158 -20.361 1.00 88.25 106 GLU A O 1
ATOM 849 N N . TRP A 1 107 ? 24.431 9.407 -22.445 1.00 86.06 107 TRP A N 1
ATOM 850 C CA . TRP A 1 107 ? 23.279 10.221 -22.050 1.00 86.06 107 TRP A CA 1
ATOM 851 C C . TRP A 1 107 ? 22.257 9.392 -21.281 1.00 86.06 107 TRP A C 1
ATOM 853 O O . TRP A 1 107 ? 21.752 9.841 -20.253 1.00 86.06 107 TRP A O 1
ATOM 863 N N . THR A 1 108 ? 22.023 8.161 -21.735 1.00 88.62 108 THR A N 1
ATOM 864 C CA . THR A 1 108 ? 21.145 7.203 -21.059 1.00 88.62 108 THR A CA 1
ATOM 865 C C . THR A 1 108 ? 21.677 6.886 -19.664 1.00 88.62 108 THR A C 1
ATOM 867 O O . THR A 1 108 ? 20.934 6.986 -18.694 1.00 88.62 108 THR A O 1
ATOM 870 N N . LYS A 1 109 ? 22.981 6.623 -19.516 1.00 90.62 109 LYS A N 1
ATOM 871 C CA . LYS A 1 109 ? 23.619 6.389 -18.209 1.00 90.62 109 LYS A CA 1
ATOM 872 C C . LYS A 1 109 ? 23.467 7.575 -17.258 1.00 90.62 109 LYS A C 1
ATOM 874 O O . LYS A 1 109 ? 23.116 7.376 -16.098 1.00 90.62 109 LYS A O 1
ATOM 879 N N . ARG A 1 110 ? 23.687 8.807 -17.733 1.00 91.38 110 ARG A N 1
ATOM 880 C CA . ARG A 1 110 ? 23.487 10.019 -16.914 1.00 91.38 110 ARG A CA 1
ATOM 881 C C . ARG A 1 110 ? 22.034 10.188 -16.481 1.00 91.38 110 ARG A C 1
ATOM 883 O O . ARG A 1 110 ? 21.782 10.517 -15.325 1.00 91.38 110 ARG A O 1
ATOM 890 N N . PHE A 1 111 ? 21.094 9.951 -17.393 1.00 91.88 111 PHE A N 1
ATOM 891 C CA . PHE A 1 111 ? 19.667 9.977 -17.090 1.00 91.88 111 PHE A CA 1
ATOM 892 C C . PHE A 1 111 ? 19.301 8.941 -16.019 1.00 91.88 111 PHE A C 1
ATOM 894 O O . PHE A 1 111 ? 18.694 9.303 -15.014 1.00 91.88 111 PHE A O 1
ATOM 901 N N . LEU A 1 112 ? 19.727 7.686 -16.190 1.00 92.56 112 LEU A N 1
ATOM 902 C CA . LEU A 1 112 ? 19.460 6.606 -15.237 1.00 92.56 112 LEU A CA 1
ATOM 903 C C . LEU A 1 112 ? 20.051 6.898 -13.859 1.00 92.56 112 LEU A C 1
ATOM 905 O O . LEU A 1 112 ? 19.392 6.654 -12.854 1.00 92.56 112 LEU A O 1
ATOM 909 N N . TRP A 1 113 ? 21.253 7.473 -13.804 1.00 93.12 113 TRP A N 1
ATOM 910 C CA . TRP A 1 113 ? 21.866 7.886 -12.543 1.00 93.12 113 TRP A CA 1
ATOM 911 C C . TRP A 1 113 ? 21.027 8.955 -11.826 1.00 93.12 113 TRP A C 1
ATOM 913 O O . TRP A 1 113 ? 20.736 8.829 -10.638 1.00 93.12 113 TRP A O 1
ATOM 923 N N . GLY A 1 114 ? 20.565 9.975 -12.557 1.00 93.69 114 GLY A N 1
ATOM 924 C CA . GLY A 1 114 ? 19.682 11.005 -12.003 1.00 93.69 114 GLY A CA 1
ATOM 925 C C . GLY A 1 114 ? 18.322 10.456 -11.558 1.00 93.69 114 GLY A C 1
ATOM 926 O O . GLY A 1 114 ? 17.816 10.842 -10.504 1.00 93.69 114 GLY A O 1
ATOM 927 N N . LEU A 1 115 ? 17.748 9.530 -12.330 1.00 93.31 115 LEU A N 1
ATOM 928 C CA . LEU A 1 115 ? 16.516 8.830 -11.973 1.00 93.31 115 LEU A CA 1
ATOM 929 C C . LEU A 1 115 ? 16.699 8.025 -10.681 1.00 93.31 115 LEU A C 1
ATOM 931 O O . LEU A 1 115 ? 15.873 8.130 -9.778 1.00 93.31 115 LEU A O 1
ATOM 935 N N . GLN A 1 116 ? 17.794 7.276 -10.560 1.00 92.75 116 GLN A N 1
ATOM 936 C CA . GLN A 1 116 ? 18.095 6.473 -9.377 1.00 92.75 116 GLN A CA 1
ATOM 937 C C . GLN A 1 116 ? 18.227 7.335 -8.113 1.00 92.75 116 GLN A C 1
ATOM 939 O O . GLN A 1 116 ? 17.693 6.967 -7.069 1.00 92.75 116 GLN A O 1
ATOM 944 N N . GLU A 1 117 ? 18.857 8.509 -8.200 1.00 92.50 117 GLU A N 1
ATOM 945 C CA . GLU A 1 117 ? 18.967 9.428 -7.059 1.00 92.50 117 GLU A CA 1
ATOM 946 C C . GLU A 1 117 ? 17.597 9.978 -6.625 1.00 92.50 117 GLU A C 1
ATOM 948 O O . GLU A 1 117 ? 17.308 10.088 -5.432 1.00 92.50 117 GLU A O 1
ATOM 953 N N . LYS A 1 118 ? 16.705 10.268 -7.582 1.00 90.62 118 LYS A N 1
ATOM 954 C CA . LYS A 1 118 ? 15.325 10.683 -7.283 1.00 90.62 118 LYS A CA 1
ATOM 955 C C . LYS A 1 118 ? 14.506 9.559 -6.655 1.00 90.62 118 LYS A C 1
ATOM 957 O O . LYS A 1 118 ? 13.787 9.806 -5.691 1.00 90.62 118 LYS A O 1
ATOM 962 N N . LEU A 1 119 ? 14.643 8.334 -7.157 1.00 90.62 119 LEU A N 1
ATOM 963 C CA . LEU A 1 119 ? 13.973 7.166 -6.586 1.00 90.62 119 LEU A CA 1
ATOM 964 C C . LEU A 1 119 ? 14.468 6.873 -5.166 1.00 90.62 119 LEU A C 1
ATOM 966 O O . LEU A 1 119 ? 13.666 6.527 -4.309 1.00 90.62 119 LEU A O 1
ATOM 970 N N . ARG A 1 120 ? 15.752 7.098 -4.869 1.00 89.38 120 ARG A N 1
ATOM 971 C CA . ARG A 1 120 ? 16.302 6.928 -3.517 1.00 89.38 120 ARG A CA 1
ATOM 972 C C . ARG A 1 120 ? 15.665 7.862 -2.484 1.00 89.38 120 ARG A C 1
ATOM 974 O O . ARG A 1 120 ? 15.470 7.458 -1.343 1.00 89.38 120 ARG A O 1
ATOM 981 N N . GLN A 1 121 ? 15.329 9.093 -2.865 1.00 87.50 121 GLN A N 1
ATOM 982 C CA . GLN A 1 121 ? 14.570 9.990 -1.983 1.00 87.50 121 GLN A CA 1
ATOM 983 C C . GLN A 1 121 ? 13.165 9.435 -1.722 1.00 87.50 121 GLN A C 1
ATOM 985 O O . GLN A 1 121 ? 12.715 9.399 -0.579 1.00 87.50 121 GLN A O 1
ATOM 990 N N . LEU A 1 122 ? 12.516 8.906 -2.763 1.00 84.69 122 LEU A N 1
ATOM 991 C CA . LEU A 1 122 ? 11.196 8.292 -2.647 1.00 84.69 122 LEU A CA 1
ATOM 992 C C . LEU A 1 122 ? 11.205 7.035 -1.760 1.00 84.69 122 LEU A C 1
ATOM 994 O O . LEU A 1 122 ? 10.270 6.846 -0.990 1.00 84.69 122 LEU A O 1
ATOM 998 N N . GLU A 1 123 ? 12.261 6.213 -1.813 1.00 85.19 123 GLU A N 1
ATOM 999 C CA . GLU A 1 123 ? 12.439 5.072 -0.897 1.00 85.19 123 GLU A CA 1
ATOM 1000 C C . GLU A 1 123 ? 12.374 5.499 0.573 1.00 85.19 123 GLU A C 1
ATOM 1002 O O . GLU A 1 123 ? 11.750 4.823 1.390 1.00 85.19 123 GLU A O 1
ATOM 1007 N N . ILE A 1 124 ? 13.025 6.617 0.911 1.00 80.50 124 ILE A N 1
ATOM 1008 C CA . ILE A 1 124 ? 13.077 7.144 2.279 1.00 80.50 124 ILE A CA 1
ATOM 1009 C C . ILE A 1 124 ? 11.702 7.679 2.684 1.00 80.50 124 ILE A C 1
ATOM 1011 O O . ILE A 1 124 ? 11.207 7.341 3.754 1.00 80.50 124 ILE A O 1
ATOM 1015 N N . GLU A 1 125 ? 11.075 8.485 1.825 1.00 77.94 125 GLU A N 1
ATOM 1016 C CA . GLU A 1 125 ? 9.766 9.091 2.099 1.00 77.94 125 GLU A CA 1
ATOM 1017 C C . GLU A 1 125 ? 8.641 8.058 2.229 1.00 77.94 125 GLU A C 1
ATOM 1019 O O . GLU A 1 125 ? 7.719 8.240 3.025 1.00 77.94 125 GLU A O 1
ATOM 1024 N N . GLN A 1 126 ? 8.701 6.987 1.434 1.00 73.69 126 GLN A N 1
ATOM 1025 C CA . GLN A 1 126 ? 7.668 5.950 1.378 1.00 73.69 126 GLN A CA 1
ATOM 1026 C C . GLN A 1 126 ? 8.028 4.694 2.175 1.00 73.69 126 GLN A C 1
ATOM 1028 O O . GLN A 1 126 ? 7.243 3.748 2.186 1.00 73.69 126 GLN A O 1
ATOM 1033 N N . HIS A 1 127 ? 9.184 4.680 2.847 1.00 72.62 127 HIS A N 1
ATOM 1034 C CA . HIS A 1 127 ? 9.692 3.531 3.598 1.00 72.62 127 HIS A CA 1
ATOM 1035 C C . HIS A 1 127 ? 9.648 2.223 2.788 1.00 72.62 127 HIS A C 1
ATOM 1037 O O . HIS A 1 127 ? 9.165 1.199 3.263 1.00 72.62 127 HIS A O 1
ATOM 1043 N N . CYS A 1 128 ? 10.141 2.266 1.551 1.00 77.38 128 CYS A N 1
ATOM 1044 C CA . CYS A 1 128 ? 10.175 1.120 0.646 1.00 77.38 128 CYS A CA 1
ATOM 1045 C C . CYS A 1 128 ? 11.553 0.969 -0.015 1.00 77.38 128 CYS A C 1
ATOM 1047 O O . CYS A 1 128 ? 12.482 1.743 0.229 1.00 77.38 128 CYS A O 1
ATOM 1049 N N . LYS A 1 129 ? 11.699 -0.058 -0.850 1.00 83.50 129 LYS A N 1
ATOM 1050 C CA . LYS A 1 129 ? 12.870 -0.318 -1.682 1.00 83.50 129 LYS A CA 1
ATOM 1051 C C . LYS A 1 129 ? 12.491 -0.410 -3.145 1.00 83.50 129 LYS A C 1
ATOM 1053 O O . LYS A 1 129 ? 11.546 -1.094 -3.509 1.00 83.50 129 LYS A O 1
ATOM 1058 N N . LEU A 1 130 ? 13.255 0.278 -3.974 1.00 86.94 130 LEU A N 1
ATOM 1059 C CA . LEU A 1 130 ? 13.082 0.407 -5.406 1.00 86.94 130 LEU A CA 1
ATOM 1060 C C . LEU A 1 130 ? 14.341 -0.135 -6.070 1.00 86.94 130 LEU A C 1
ATOM 1062 O O . LEU A 1 130 ? 15.446 0.370 -5.872 1.00 86.94 130 LEU A O 1
ATOM 1066 N N . ARG A 1 131 ? 14.184 -1.168 -6.888 1.00 86.00 131 ARG A N 1
ATOM 1067 C CA . ARG A 1 131 ? 15.289 -1.784 -7.612 1.00 86.00 131 ARG A CA 1
ATOM 1068 C C . ARG A 1 131 ? 15.046 -1.672 -9.104 1.00 86.00 131 ARG A C 1
ATOM 1070 O O . ARG A 1 131 ? 14.070 -2.201 -9.614 1.00 86.00 131 ARG A O 1
ATOM 1077 N N . LEU A 1 132 ? 15.967 -1.028 -9.817 1.00 90.19 132 LEU A N 1
ATOM 1078 C CA . LEU A 1 132 ? 15.981 -1.074 -11.278 1.00 90.19 132 LEU A CA 1
ATOM 1079 C C . LEU A 1 132 ? 16.400 -2.485 -11.704 1.00 90.19 132 LEU A C 1
ATOM 1081 O O . LEU A 1 132 ? 17.497 -2.935 -11.366 1.00 90.19 132 LEU A O 1
ATOM 1085 N N . THR A 1 133 ? 15.522 -3.184 -12.414 1.00 88.69 133 THR A N 1
ATOM 1086 C CA . THR A 1 133 ? 15.734 -4.578 -12.829 1.00 88.69 133 THR A CA 1
ATOM 1087 C C . THR A 1 133 ? 16.265 -4.666 -14.251 1.00 88.69 133 THR A C 1
ATOM 1089 O O . THR A 1 133 ? 17.172 -5.452 -14.521 1.00 88.69 133 THR A O 1
ATOM 1092 N N . ALA A 1 134 ? 15.763 -3.819 -15.149 1.00 91.81 134 ALA A N 1
ATOM 1093 C CA . ALA A 1 134 ? 16.235 -3.742 -16.523 1.00 91.81 134 ALA A CA 1
ATOM 1094 C C . ALA A 1 134 ? 16.040 -2.346 -17.118 1.00 91.81 134 ALA A C 1
ATOM 1096 O O . ALA A 1 134 ? 15.220 -1.541 -16.668 1.00 91.81 134 ALA A O 1
ATOM 1097 N N . THR A 1 135 ? 16.797 -2.057 -18.171 1.00 93.38 135 THR A N 1
ATOM 1098 C CA . THR A 1 135 ? 16.595 -0.865 -18.991 1.00 93.38 135 THR A CA 1
ATOM 1099 C C . THR A 1 135 ? 16.728 -1.229 -20.456 1.00 93.38 135 THR A C 1
ATOM 1101 O O . THR A 1 135 ? 17.687 -1.885 -20.856 1.00 93.38 135 THR A O 1
ATOM 1104 N N . PHE A 1 136 ? 15.775 -0.764 -21.252 1.00 92.56 136 PHE A N 1
ATOM 1105 C CA . PHE A 1 136 ? 15.758 -0.927 -22.694 1.00 92.56 136 PHE A CA 1
ATOM 1106 C C . PHE A 1 136 ? 15.651 0.437 -23.347 1.00 92.56 136 PHE A C 1
ATOM 1108 O O . PHE A 1 136 ? 15.057 1.362 -22.797 1.00 92.56 136 PHE A O 1
ATOM 1115 N N . CYS A 1 137 ? 16.225 0.558 -24.532 1.00 92.19 137 CYS A N 1
ATOM 1116 C CA . CYS A 1 137 ? 16.095 1.754 -25.331 1.00 92.19 137 CYS A CA 1
ATOM 1117 C C . CYS A 1 137 ? 15.860 1.344 -26.781 1.00 92.19 137 CYS A C 1
ATOM 1119 O O . CYS A 1 137 ? 16.644 0.586 -27.351 1.00 92.19 137 CYS A O 1
ATOM 1121 N N . PHE A 1 138 ? 14.737 1.781 -27.338 1.00 91.38 138 PHE A N 1
ATOM 1122 C CA . PHE A 1 138 ? 14.268 1.360 -28.654 1.00 91.38 138 PHE A CA 1
ATOM 1123 C C . PHE A 1 138 ? 13.584 2.523 -29.381 1.00 91.38 138 PHE A C 1
ATOM 1125 O O . PHE A 1 138 ? 13.083 3.438 -28.728 1.00 91.38 138 PHE A O 1
ATOM 1132 N N . PRO A 1 139 ? 13.590 2.542 -30.723 1.00 91.56 139 PRO A N 1
ATOM 1133 C CA . PRO A 1 139 ? 12.934 3.595 -31.490 1.00 91.56 139 PRO A CA 1
ATOM 1134 C C . PRO A 1 139 ? 11.413 3.600 -31.269 1.00 91.56 139 PRO A C 1
ATOM 1136 O O . PRO A 1 139 ? 10.789 2.550 -31.111 1.00 91.56 139 PRO A O 1
ATOM 1139 N N . SER A 1 140 ? 10.818 4.792 -31.272 1.00 88.50 140 SER A N 1
ATOM 1140 C CA . SER A 1 140 ? 9.366 4.993 -31.246 1.00 88.50 140 SER A CA 1
ATOM 1141 C C . SER A 1 140 ? 8.726 4.428 -32.513 1.00 88.50 140 SER A C 1
ATOM 1143 O O . SER A 1 140 ? 9.286 4.531 -33.603 1.00 88.50 140 SER A O 1
ATOM 1145 N N . LEU A 1 141 ? 7.516 3.878 -32.391 1.00 86.88 141 LEU A N 1
ATOM 1146 C CA . LEU A 1 141 ? 6.755 3.388 -33.546 1.00 86.88 141 LEU A CA 1
ATOM 1147 C C . LEU A 1 141 ? 6.309 4.528 -34.474 1.00 86.88 141 LEU A C 1
ATOM 1149 O O . LEU A 1 141 ? 6.174 4.318 -35.676 1.00 86.88 141 LEU A O 1
ATOM 1153 N N . ASN A 1 142 ? 6.090 5.726 -33.922 1.00 85.00 142 ASN A N 1
ATOM 1154 C CA . ASN A 1 142 ? 5.560 6.868 -34.669 1.00 85.00 142 ASN A CA 1
ATOM 1155 C C . ASN A 1 142 ? 6.651 7.622 -35.436 1.00 85.00 142 ASN A C 1
ATOM 1157 O O . ASN A 1 142 ? 6.411 8.083 -36.550 1.00 85.00 142 ASN A O 1
ATOM 1161 N N . ASN A 1 143 ? 7.843 7.758 -34.849 1.00 84.38 143 ASN A N 1
ATOM 1162 C CA . ASN A 1 143 ? 8.986 8.401 -35.491 1.00 84.38 143 ASN A CA 1
ATOM 1163 C C . ASN A 1 143 ? 10.303 7.684 -35.126 1.00 84.38 143 ASN A C 1
ATOM 1165 O O . ASN A 1 143 ? 11.043 8.147 -34.258 1.00 84.38 143 ASN A O 1
ATOM 1169 N N . PRO A 1 144 ? 10.621 6.556 -35.783 1.00 81.00 144 PRO A N 1
ATOM 1170 C CA . PRO A 1 144 ? 11.723 5.685 -35.375 1.00 81.00 144 PRO A CA 1
ATOM 1171 C C . PRO A 1 144 ? 13.125 6.258 -35.629 1.00 81.00 144 PRO A C 1
ATOM 1173 O O . PRO A 1 144 ? 14.104 5.682 -35.160 1.00 81.00 144 PRO A O 1
ATOM 1176 N N . LEU A 1 145 ? 13.243 7.351 -36.393 1.00 80.44 145 LEU A N 1
ATOM 1177 C CA . LEU A 1 145 ? 14.530 7.973 -36.724 1.00 80.44 145 LEU A CA 1
ATOM 1178 C C . LEU A 1 145 ? 14.931 9.066 -35.727 1.00 80.44 145 LEU A C 1
ATOM 1180 O O . LEU A 1 145 ? 16.116 9.200 -35.427 1.00 80.44 145 LEU A O 1
ATOM 1184 N N . ASP A 1 146 ? 13.958 9.807 -35.191 1.00 84.50 146 ASP A N 1
ATOM 1185 C CA . ASP A 1 146 ? 14.214 10.975 -34.334 1.00 84.50 146 ASP A CA 1
ATOM 1186 C C . ASP A 1 146 ? 13.706 10.813 -32.894 1.00 84.50 146 ASP A C 1
ATOM 1188 O O . ASP A 1 146 ? 14.001 11.648 -32.032 1.00 84.50 146 ASP A O 1
ATOM 1192 N N . GLU A 1 147 ? 12.928 9.764 -32.618 1.00 91.00 147 GLU A N 1
ATOM 1193 C CA . GLU A 1 147 ? 12.310 9.524 -31.320 1.00 91.00 147 GLU A CA 1
ATOM 1194 C C . GLU A 1 147 ? 12.606 8.107 -30.819 1.00 91.00 147 GLU A C 1
ATOM 1196 O O . GLU A 1 147 ? 12.414 7.105 -31.505 1.00 91.00 147 GLU A O 1
ATOM 1201 N N . PHE A 1 148 ? 13.050 8.034 -29.571 1.00 91.88 148 PHE A N 1
ATOM 1202 C CA . PHE A 1 148 ? 13.396 6.815 -28.861 1.00 91.88 148 PHE A CA 1
ATOM 1203 C C . PHE A 1 148 ? 12.648 6.765 -27.534 1.00 91.88 148 PHE A C 1
ATOM 1205 O O . PHE A 1 148 ? 12.409 7.788 -26.891 1.00 91.88 148 PHE A O 1
ATOM 1212 N N . ILE A 1 149 ? 12.320 5.556 -27.103 1.00 92.75 149 ILE A N 1
ATOM 1213 C CA . ILE A 1 149 ? 11.711 5.270 -25.813 1.00 92.75 149 ILE A CA 1
ATOM 1214 C C . ILE A 1 149 ? 12.764 4.591 -24.949 1.00 92.75 149 ILE A C 1
ATOM 1216 O O . ILE A 1 149 ? 13.318 3.558 -25.324 1.00 92.75 149 ILE A O 1
ATOM 1220 N N . ILE A 1 150 ? 13.030 5.177 -23.785 1.00 94.12 150 ILE A N 1
ATOM 1221 C CA . ILE A 1 150 ? 13.794 4.550 -22.713 1.00 94.12 150 ILE A CA 1
ATOM 1222 C C . ILE A 1 150 ? 12.780 3.907 -21.771 1.00 94.12 150 ILE A C 1
ATOM 1224 O O . ILE A 1 150 ? 12.018 4.598 -21.094 1.00 94.12 150 ILE A O 1
ATOM 1228 N N . GLN A 1 151 ? 12.772 2.582 -21.741 1.00 94.69 151 GLN A N 1
ATOM 1229 C CA . GLN A 1 151 ? 11.954 1.786 -20.841 1.00 94.69 151 GLN A CA 1
ATOM 1230 C C . GLN A 1 151 ? 12.793 1.362 -19.640 1.00 94.69 151 GLN A C 1
ATOM 1232 O O . GLN A 1 151 ? 13.797 0.671 -19.796 1.00 94.69 151 GLN A O 1
ATOM 1237 N N . VAL A 1 152 ? 12.356 1.731 -18.441 1.00 94.81 152 VAL A N 1
ATOM 1238 C CA . VAL A 1 152 ? 12.992 1.343 -17.179 1.00 94.81 152 VAL A CA 1
ATOM 1239 C C . VAL A 1 152 ? 12.040 0.431 -16.421 1.00 94.81 152 VAL A C 1
ATOM 1241 O O . VAL A 1 152 ? 10.918 0.827 -16.111 1.00 94.81 152 VAL A O 1
ATOM 1244 N N . GLN A 1 153 ? 12.481 -0.791 -16.136 1.00 93.88 153 GLN A N 1
ATOM 1245 C CA . GLN A 1 153 ? 11.745 -1.737 -15.301 1.00 93.88 153 GLN A CA 1
ATOM 1246 C C . GLN A 1 153 ? 12.213 -1.605 -13.854 1.00 93.88 153 GLN A C 1
ATOM 1248 O O . GLN A 1 153 ? 13.417 -1.525 -13.589 1.00 93.88 153 GLN A O 1
ATOM 1253 N N . ILE A 1 154 ? 11.255 -1.542 -12.933 1.00 90.38 154 ILE A N 1
ATOM 1254 C CA . ILE A 1 154 ? 11.498 -1.326 -11.510 1.00 90.38 154 ILE A CA 1
ATOM 1255 C C . ILE A 1 154 ? 10.689 -2.339 -10.710 1.00 90.38 154 ILE A C 1
ATOM 1257 O O . ILE A 1 154 ? 9.489 -2.475 -10.915 1.00 90.38 154 ILE A O 1
ATOM 1261 N N . GLU A 1 155 ? 11.350 -2.986 -9.761 1.00 86.38 155 GLU A N 1
ATOM 1262 C CA . GLU A 1 155 ? 10.728 -3.775 -8.704 1.00 86.38 155 GLU A CA 1
ATOM 1263 C C . GLU A 1 155 ? 10.620 -2.903 -7.445 1.00 86.38 155 GLU A C 1
ATOM 1265 O O . GLU A 1 155 ? 11.615 -2.343 -6.971 1.00 86.38 155 GLU A O 1
ATOM 1270 N N . VAL A 1 156 ? 9.413 -2.764 -6.901 1.00 83.12 156 VAL A N 1
ATOM 1271 C CA . VAL A 1 156 ? 9.135 -2.015 -5.671 1.00 83.12 156 VAL A CA 1
ATOM 1272 C C . VAL A 1 156 ? 8.839 -2.995 -4.547 1.00 83.12 156 VAL A C 1
ATOM 1274 O O . VAL A 1 156 ? 7.763 -3.574 -4.496 1.00 83.12 156 VAL A O 1
ATOM 1277 N N . SER A 1 157 ? 9.755 -3.165 -3.604 1.00 76.06 157 SER A N 1
ATOM 1278 C CA . SER A 1 157 ? 9.510 -3.955 -2.400 1.00 76.06 157 SER A CA 1
ATOM 1279 C C . SER A 1 157 ? 9.213 -3.062 -1.203 1.00 76.06 157 SER A C 1
ATOM 1281 O O . SER A 1 157 ? 9.994 -2.176 -0.871 1.00 76.06 157 SER A O 1
ATOM 1283 N N . LEU A 1 158 ? 8.124 -3.333 -0.487 1.00 69.12 158 LEU A N 1
ATOM 1284 C CA . LEU A 1 158 ? 7.819 -2.644 0.771 1.00 69.12 158 LEU A CA 1
ATOM 1285 C C . LEU A 1 158 ? 8.818 -2.991 1.891 1.00 69.12 158 LEU A C 1
ATOM 1287 O O . LEU A 1 158 ? 9.058 -2.165 2.761 1.00 69.12 158 LEU A O 1
ATOM 1291 N N . PHE A 1 159 ? 9.436 -4.177 1.853 1.00 66.00 159 PHE A N 1
ATOM 1292 C CA . PHE A 1 159 ? 10.290 -4.694 2.937 1.00 66.00 159 PHE A CA 1
ATOM 1293 C C . PHE A 1 159 ? 11.732 -4.992 2.505 1.00 66.00 159 PHE A C 1
ATOM 1295 O O . PHE A 1 159 ? 12.496 -5.598 3.250 1.00 66.00 159 PHE A O 1
ATOM 1302 N N . GLY A 1 160 ? 12.121 -4.571 1.299 1.00 63.91 160 GLY A N 1
ATOM 1303 C CA . GLY A 1 160 ? 13.409 -4.923 0.702 1.00 63.91 160 GLY A CA 1
ATOM 1304 C C . GLY A 1 160 ? 13.388 -6.249 -0.064 1.00 63.91 160 GLY A C 1
ATOM 1305 O O . GLY A 1 160 ? 12.396 -6.972 -0.043 1.00 63.91 160 GLY A O 1
ATOM 1306 N N . PRO A 1 161 ? 14.434 -6.554 -0.842 1.00 62.75 161 PRO A N 1
ATOM 1307 C CA . PRO A 1 161 ? 14.469 -7.768 -1.652 1.00 62.75 161 PRO A CA 1
ATOM 1308 C C . PRO A 1 161 ? 14.454 -9.017 -0.764 1.00 62.75 161 PRO A C 1
ATOM 1310 O O . PRO A 1 161 ? 15.102 -9.022 0.284 1.00 62.75 161 PRO A O 1
ATOM 1313 N N . ARG A 1 162 ? 13.796 -10.090 -1.230 1.00 60.44 162 ARG A N 1
ATOM 1314 C CA . ARG A 1 162 ? 13.827 -11.431 -0.607 1.00 60.44 162 ARG A CA 1
ATOM 1315 C C . ARG A 1 162 ? 13.223 -11.522 0.799 1.00 60.44 162 ARG A C 1
ATOM 1317 O O . ARG A 1 162 ? 13.499 -12.458 1.548 1.00 60.44 162 ARG A O 1
ATOM 1324 N N . TRP A 1 163 ? 12.411 -10.544 1.179 1.00 63.19 163 TRP A N 1
ATOM 1325 C CA . TRP A 1 163 ? 11.792 -10.478 2.501 1.00 63.19 163 TRP A CA 1
ATOM 1326 C C . TRP A 1 163 ? 10.835 -11.654 2.774 1.00 63.19 163 TRP A C 1
ATOM 1328 O O . TRP A 1 163 ? 10.586 -12.001 3.928 1.00 63.19 163 TRP A O 1
ATOM 1338 N N . ASP A 1 164 ? 10.326 -12.265 1.708 1.00 62.81 164 ASP A N 1
ATOM 1339 C CA . ASP A 1 164 ? 9.341 -13.335 1.675 1.00 62.81 164 ASP A CA 1
ATOM 1340 C C . ASP A 1 164 ? 9.935 -14.722 1.385 1.00 62.81 164 ASP A C 1
ATOM 1342 O O . ASP A 1 164 ? 9.200 -15.704 1.412 1.00 62.81 164 ASP A O 1
ATOM 1346 N N . GLU A 1 165 ? 11.256 -14.849 1.194 1.00 65.06 165 GLU A N 1
ATOM 1347 C CA . GLU A 1 165 ? 11.915 -16.140 0.893 1.00 65.06 165 GLU A CA 1
ATOM 1348 C C . GLU A 1 165 ? 11.673 -17.220 1.958 1.00 65.06 165 GLU A C 1
ATOM 1350 O O . GLU A 1 165 ? 11.797 -18.412 1.685 1.00 65.06 165 GLU A O 1
ATOM 1355 N N . HIS A 1 166 ? 11.320 -16.808 3.176 1.00 58.66 166 HIS A N 1
ATOM 1356 C CA . HIS A 1 166 ? 11.033 -17.699 4.300 1.00 58.66 166 HIS A CA 1
ATOM 1357 C C . HIS A 1 166 ? 9.525 -17.869 4.558 1.00 58.66 166 HIS A C 1
ATOM 1359 O O . HIS A 1 166 ? 9.138 -18.570 5.495 1.00 58.66 166 HIS A O 1
ATOM 1365 N N . CYS A 1 167 ? 8.666 -17.231 3.757 1.00 60.38 167 CYS A N 1
ATOM 1366 C CA . CYS A 1 167 ? 7.220 -17.379 3.843 1.00 60.38 167 CYS A CA 1
ATOM 1367 C C . CYS A 1 167 ? 6.787 -18.607 3.026 1.00 60.38 167 CYS A C 1
ATOM 1369 O O . CYS A 1 167 ? 6.761 -18.573 1.798 1.00 60.38 167 CYS A O 1
ATOM 1371 N N . ASN A 1 168 ? 6.419 -19.705 3.694 1.00 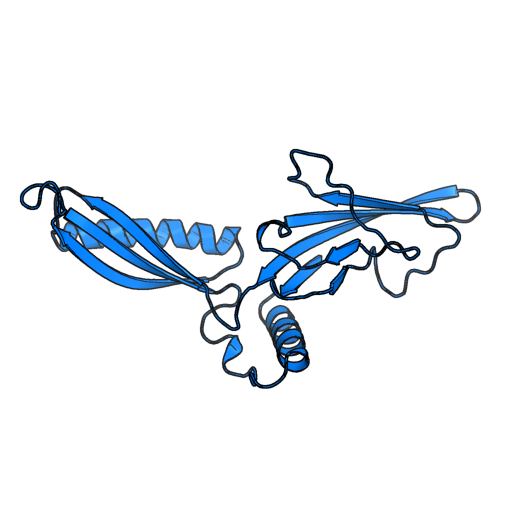56.72 168 ASN A N 1
ATOM 1372 C CA . ASN A 1 168 ? 5.808 -20.848 3.011 1.00 56.72 168 ASN A CA 1
ATOM 1373 C C . ASN A 1 168 ? 4.414 -20.457 2.496 1.00 56.72 168 ASN A C 1
ATOM 1375 O O . ASN A 1 168 ? 3.531 -20.106 3.273 1.00 56.72 168 ASN A O 1
ATOM 1379 N N . SER A 1 169 ? 4.220 -20.531 1.179 1.00 55.28 169 SER A N 1
ATOM 1380 C CA . SER A 1 169 ? 3.063 -19.976 0.461 1.00 55.28 169 SER A CA 1
ATOM 1381 C C . SER A 1 169 ? 1.792 -20.832 0.495 1.00 55.28 169 SER A C 1
ATOM 1383 O O . SER A 1 169 ? 0.847 -20.543 -0.234 1.00 55.28 169 SER A O 1
ATOM 1385 N N . GLN A 1 170 ? 1.746 -21.895 1.302 1.00 57.00 170 GLN A N 1
ATOM 1386 C CA . GLN A 1 170 ? 0.627 -22.843 1.260 1.00 57.00 170 GLN A CA 1
ATOM 1387 C C . GLN A 1 170 ? -0.551 -22.480 2.173 1.00 57.00 170 GLN A C 1
ATOM 1389 O O . GLN A 1 170 ? -1.614 -23.064 1.988 1.00 57.00 170 GLN A O 1
ATOM 1394 N N . ASP A 1 171 ? -0.416 -21.512 3.092 1.00 56.75 171 ASP A N 1
ATOM 1395 C CA . ASP A 1 171 ? -1.520 -21.136 3.985 1.00 56.75 171 ASP A CA 1
ATOM 1396 C C . ASP A 1 171 ? -1.653 -19.614 4.192 1.00 56.75 171 ASP A C 1
ATOM 1398 O O . ASP A 1 171 ? -0.689 -18.917 4.523 1.00 56.75 171 ASP A O 1
ATOM 1402 N N . VAL A 1 172 ? -2.861 -19.073 4.025 1.00 54.56 172 VAL A N 1
ATOM 1403 C CA . VAL A 1 172 ? -3.145 -17.621 4.097 1.00 54.56 172 VAL A CA 1
ATOM 1404 C C . VAL A 1 172 ? -2.899 -17.073 5.512 1.00 54.56 172 VAL A C 1
ATOM 1406 O O . VAL A 1 172 ? -2.467 -15.927 5.691 1.00 54.56 172 VAL A O 1
ATOM 1409 N N . GLU A 1 173 ? -3.096 -17.913 6.530 1.00 55.69 173 GLU A N 1
ATOM 1410 C CA . GLU A 1 173 ? -2.790 -17.591 7.926 1.00 55.69 173 GLU A CA 1
ATOM 1411 C C . GLU A 1 173 ? -1.267 -17.482 8.148 1.00 55.69 173 GLU A C 1
ATOM 1413 O O . GLU A 1 173 ? -0.796 -16.536 8.785 1.00 55.69 173 GLU A O 1
ATOM 1418 N N . THR A 1 174 ? -0.472 -18.352 7.503 1.00 58.25 174 THR A N 1
ATOM 1419 C CA . THR A 1 174 ? 1.001 -18.261 7.517 1.00 58.25 174 THR A CA 1
ATOM 1420 C C . THR A 1 174 ? 1.552 -17.060 6.753 1.00 58.25 174 THR A C 1
ATOM 1422 O O . THR A 1 174 ? 2.574 -16.506 7.162 1.00 58.25 174 THR A O 1
ATOM 1425 N N . VAL A 1 175 ? 0.868 -16.593 5.704 1.00 58.12 175 VAL A N 1
ATOM 1426 C CA . VAL A 1 175 ? 1.246 -15.374 4.969 1.00 58.12 175 VAL A CA 1
ATOM 1427 C C . VAL A 1 175 ? 1.132 -14.145 5.870 1.00 58.12 175 VAL A C 1
ATOM 1429 O O . VAL A 1 175 ? 2.100 -13.399 6.021 1.00 58.12 175 VAL A O 1
ATOM 1432 N N . THR A 1 176 ? -0.009 -13.968 6.543 1.00 58.28 176 THR A N 1
ATOM 1433 C CA . THR A 1 176 ? -0.251 -12.810 7.423 1.00 58.28 176 THR A CA 1
ATOM 1434 C C . THR A 1 176 ? 0.745 -12.755 8.583 1.00 58.28 176 THR A C 1
ATOM 1436 O O . THR A 1 176 ? 1.291 -11.690 8.887 1.00 58.28 176 THR A O 1
ATOM 1439 N N . ASP A 1 177 ? 1.040 -13.900 9.202 1.00 63.94 177 ASP A N 1
ATOM 1440 C CA . ASP A 1 177 ? 2.032 -13.992 10.276 1.00 63.94 177 ASP A CA 1
ATOM 1441 C C . ASP A 1 177 ? 3.469 -13.761 9.784 1.00 63.94 177 ASP A C 1
ATOM 1443 O O . ASP A 1 177 ? 4.279 -13.176 10.512 1.00 63.94 177 ASP A O 1
ATOM 1447 N N . CYS A 1 178 ? 3.784 -14.145 8.542 1.00 64.12 178 CYS A N 1
ATOM 1448 C CA . CYS A 1 178 ? 5.071 -13.843 7.923 1.00 64.12 178 CYS A CA 1
ATOM 1449 C C . CYS A 1 178 ? 5.265 -12.330 7.743 1.00 64.12 178 CYS A C 1
ATOM 1451 O O . CYS A 1 178 ? 6.251 -11.780 8.236 1.00 64.12 178 CYS A O 1
ATOM 1453 N N . TYR A 1 179 ? 4.281 -11.626 7.164 1.00 63.03 179 TYR A N 1
ATOM 1454 C CA . TYR A 1 179 ? 4.300 -10.158 7.081 1.00 63.03 179 TYR A CA 1
ATOM 1455 C C . TYR 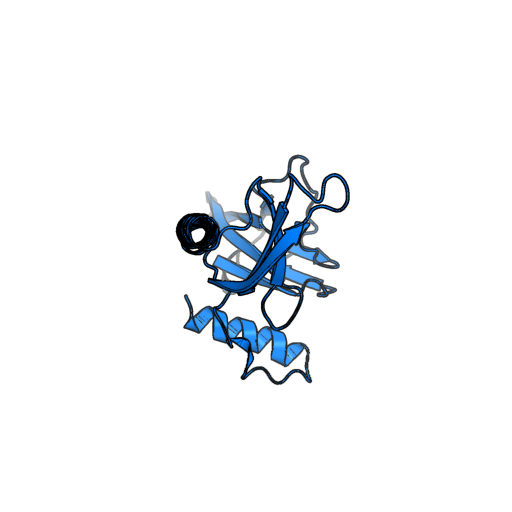A 1 179 ? 4.465 -9.522 8.464 1.00 63.03 179 TYR A C 1
ATOM 1457 O O . TYR A 1 179 ? 5.311 -8.649 8.655 1.00 63.03 179 TYR A O 1
ATOM 1465 N N . ARG A 1 180 ? 3.703 -9.988 9.462 1.00 61.84 180 ARG A N 1
ATOM 1466 C CA . ARG A 1 180 ? 3.749 -9.457 10.833 1.00 61.84 180 ARG A CA 1
ATOM 1467 C C . ARG A 1 180 ? 5.141 -9.591 11.464 1.00 61.84 180 ARG A C 1
ATOM 1469 O O . ARG A 1 180 ? 5.581 -8.675 12.161 1.00 61.84 180 ARG A O 1
ATOM 1476 N N . LYS A 1 181 ? 5.837 -10.709 11.223 1.00 63.94 181 LYS A N 1
ATOM 1477 C CA . LYS A 1 181 ? 7.219 -10.945 11.678 1.00 63.94 181 LYS A CA 1
ATOM 1478 C C . LYS A 1 181 ? 8.228 -10.078 10.924 1.00 63.94 181 LYS A C 1
ATOM 1480 O O . LYS A 1 181 ? 9.064 -9.453 11.571 1.00 63.94 181 LYS A O 1
ATOM 1485 N N . THR A 1 182 ? 8.126 -9.988 9.600 1.00 58.78 182 THR A N 1
ATOM 1486 C CA . THR A 1 182 ? 9.045 -9.200 8.761 1.00 58.78 182 THR A CA 1
ATOM 1487 C C . THR A 1 182 ? 8.952 -7.705 9.054 1.00 58.78 182 THR A C 1
ATOM 1489 O O . THR A 1 182 ? 9.980 -7.036 9.161 1.00 58.78 182 THR A O 1
ATOM 1492 N N . VAL A 1 183 ? 7.741 -7.188 9.267 1.00 56.09 183 VAL A N 1
ATOM 1493 C CA . VAL A 1 183 ? 7.493 -5.799 9.683 1.00 56.09 183 VAL A CA 1
ATOM 1494 C C . VAL A 1 183 ? 8.197 -5.489 11.005 1.00 56.09 183 VAL A C 1
ATOM 1496 O O . VAL A 1 183 ? 8.850 -4.461 11.118 1.00 56.09 183 VAL A O 1
ATOM 1499 N N . ARG A 1 184 ? 8.117 -6.388 11.998 1.00 57.91 184 ARG A N 1
ATOM 1500 C CA . ARG A 1 184 ? 8.799 -6.215 13.295 1.00 57.91 184 ARG A CA 1
ATOM 1501 C C . ARG A 1 184 ? 10.327 -6.245 13.204 1.00 57.91 184 ARG A C 1
ATOM 1503 O O . ARG A 1 184 ? 10.971 -5.814 14.149 1.00 57.91 184 ARG A O 1
ATOM 1510 N N . HIS A 1 185 ? 10.887 -6.814 12.138 1.00 52.91 185 HIS A N 1
ATOM 1511 C CA . HIS A 1 185 ? 12.333 -6.966 11.963 1.00 52.91 185 HIS A CA 1
ATOM 1512 C C . HIS A 1 185 ? 12.963 -5.845 11.122 1.00 52.91 185 HIS A C 1
ATOM 1514 O O . HIS A 1 185 ? 14.162 -5.614 11.232 1.00 52.91 185 HIS A O 1
ATOM 1520 N N . ASN A 1 186 ? 12.173 -5.186 10.265 1.00 44.50 186 ASN A N 1
ATOM 1521 C CA . ASN A 1 186 ? 12.647 -4.168 9.319 1.00 44.50 186 ASN A CA 1
ATOM 1522 C C . ASN A 1 186 ? 12.223 -2.729 9.677 1.00 44.50 186 ASN A C 1
ATOM 1524 O O . ASN A 1 186 ? 12.589 -1.799 8.958 1.00 44.50 186 ASN A O 1
ATOM 1528 N N . LEU A 1 187 ? 11.465 -2.549 10.763 1.00 46.91 187 LEU A N 1
ATOM 1529 C CA . LEU A 1 187 ? 11.215 -1.263 11.430 1.00 46.91 187 LEU A CA 1
ATOM 1530 C C . LEU A 1 187 ? 12.112 -1.127 12.658 1.00 46.91 187 LEU A C 1
ATOM 1532 O O . LEU A 1 187 ? 12.517 0.021 12.942 1.00 46.91 187 LEU A O 1
#